Protein AF-A0A7C4LC22-F1 (afdb_monomer)

Foldseek 3Di:
DDALQAFAQAFCQFWDFAFAFLQLLQLQCVVPVDQSVLFKDKFWDPDDDLLFADQAQPPTTITITTDFDPDDDDDTGGGPQWDADPPNTTHGNSVVSHGLLVVLPQWAQAPNDIDGDPLGRDDPPSQDDCNSVPVVNVLSNLVNVVSSLLSSLLRVLNRLQNNQVRDGHDPSVSSVSSNQLVVQLVVLDVVCPDVSNSVLSNLQSVQVLQQHHVLQDPRPSCPVVVVSVVSNVVSSCVPPVPRDDPDPPDGRDHNPPPNPPSPPPHTPVNRCVDDDCPVVNVPD

Radius of gyration: 18.88 Å; Cα contacts (8 Å, |Δi|>4): 338; chains: 1; bounding box: 42×45×49 Å

Solvent-accessible surface area (backbone atoms only — not comparable to full-atom values): 16625 Å² total; per-residue (Å²): 135,84,59,59,61,64,67,30,63,82,40,59,56,34,45,49,46,50,62,56,46,45,63,32,50,40,49,38,24,69,75,69,75,45,62,62,78,79,46,42,39,83,29,72,45,90,71,81,53,69,63,37,36,51,46,37,68,82,74,57,32,28,41,46,24,53,30,55,45,83,91,61,72,90,89,58,38,39,30,61,51,57,39,80,44,88,92,65,25,24,29,62,72,46,65,95,51,47,39,52,69,70,69,31,57,63,52,44,78,54,96,92,39,83,40,75,53,90,86,60,71,61,63,85,74,58,63,59,82,66,64,73,73,44,67,68,49,56,55,47,43,23,43,40,51,42,45,52,55,54,32,20,54,53,24,52,51,52,38,36,37,33,55,64,69,64,48,78,53,55,70,68,59,52,51,54,48,39,44,52,53,44,61,64,46,47,60,62,52,60,73,54,35,72,68,53,46,50,53,52,21,49,55,48,25,58,34,46,69,66,40,38,51,77,88,81,44,91,49,80,87,49,56,93,44,45,70,58,55,50,52,55,48,51,59,58,52,71,54,61,70,92,42,63,74,84,72,84,70,75,75,59,66,55,68,80,53,71,78,71,58,82,55,77,80,46,44,43,70,72,61,51,78,58,81,77,54,92,65,49,80,82,73,115

Secondary structure (DSSP, 8-state):
---GGGGBSSSHHHHB--B--HHHHHHHHHHHT--GGGTEEEEE-SS--TTPBPSSTT---EEEEE-B-SSS-TT-PPBTTEEE-TTS-EEETTGGG--HHHHHTTEEEETTEEEE-SS--S-GGGG-TTTTTSHHHHHHHHHHHHHHHHHHHHHHHHHHHHHHH-S---HHHHHHHHHHHHHHHHHHHHHHHHHHHHHHHHHHHHHHHTT--TTTS--GGGGGGHHHHHHHHHHHHTSSTTS-PPP-PPP-S-BTB----TTSS-BHHHHT-S--GGGTTT--

Mean predicted aligned error: 7.53 Å

pLDDT: mean 84.51, std 18.65, range [30.55, 98.75]

Sequence (284 aa):
MTSPCAACTRGCCHHYSVVVTGHDIWAISRALGLAPEQFLVVTPQHTPNSRGFCLDSSGRTFDLALDKQTGGAAEARACVFWLSLPGGVGRCGVYAVRPHVCQTYPAVLRQDQLLRRDDVLCPDDAWRGDALAHPIWRQRLEAMYVEFDLYALAVARWNAHVRAQGGAQSAGQYLAYVMNFYARLAPIRAR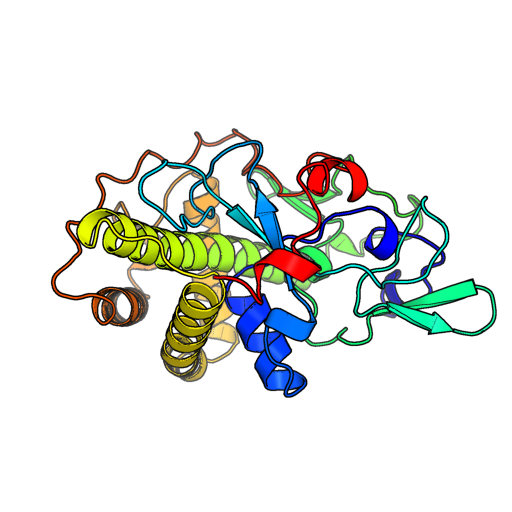LGPESWAALCAEWSAGLQRGVSPWVVDVPALAPWAGVLTDIRAVAESFFPSDYSPPTVPPSPPAGAEPGWPHEGRRWEEARGVESPALALSRL

Structure (mmCIF, N/CA/C/O backbone):
data_AF-A0A7C4LC22-F1
#
_entry.id   AF-A0A7C4LC22-F1
#
loop_
_atom_site.group_PDB
_atom_site.id
_atom_site.type_symbol
_atom_site.label_atom_id
_atom_site.label_alt_id
_atom_site.label_comp_id
_atom_site.label_asym_id
_atom_site.label_entity_id
_atom_site.label_seq_id
_atom_site.pdbx_PDB_ins_code
_atom_site.Cartn_x
_atom_site.Cartn_y
_atom_site.Cartn_z
_atom_site.occupancy
_atom_site.B_iso_or_equiv
_atom_site.auth_seq_id
_atom_site.auth_comp_id
_atom_site.auth_asym_id
_atom_site.auth_atom_id
_atom_site.pdbx_PDB_model_num
ATOM 1 N N . MET A 1 1 ? 9.209 -4.249 -23.551 1.00 49.72 1 MET A N 1
ATOM 2 C CA . MET A 1 1 ? 10.494 -4.210 -22.820 1.00 49.72 1 MET A CA 1
ATOM 3 C C . MET A 1 1 ? 10.460 -5.245 -21.709 1.00 49.72 1 MET A C 1
ATOM 5 O O . MET A 1 1 ? 9.511 -5.254 -20.932 1.00 49.72 1 MET A O 1
ATOM 9 N N . THR A 1 2 ? 11.438 -6.144 -21.659 1.00 61.94 2 THR A N 1
ATOM 10 C CA . THR A 1 2 ? 11.606 -7.107 -20.564 1.00 61.94 2 THR A CA 1
ATOM 11 C C . THR A 1 2 ? 12.151 -6.374 -19.345 1.00 61.94 2 THR A C 1
ATOM 13 O O . THR A 1 2 ? 13.131 -5.643 -19.441 1.00 61.94 2 THR A O 1
ATOM 16 N N . SER A 1 3 ? 11.494 -6.527 -18.197 1.00 74.62 3 SER A N 1
ATOM 17 C CA . SER A 1 3 ? 11.964 -5.912 -16.957 1.00 74.62 3 SER A CA 1
ATOM 18 C C . SER 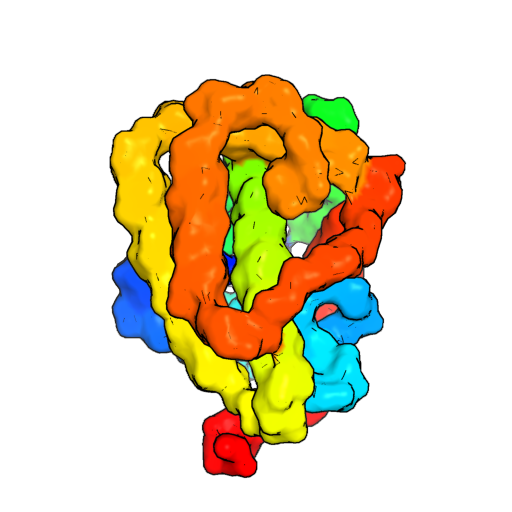A 1 3 ? 13.318 -6.503 -16.545 1.00 74.62 3 SER A C 1
ATOM 20 O O . SER A 1 3 ? 13.451 -7.728 -16.569 1.00 74.62 3 SER A O 1
ATOM 22 N N . PRO A 1 4 ? 14.284 -5.683 -16.094 1.00 79.38 4 PRO A N 1
ATOM 23 C CA . PRO A 1 4 ? 15.582 -6.152 -15.592 1.00 79.38 4 PRO A CA 1
ATOM 24 C C . PRO A 1 4 ? 15.464 -7.176 -14.453 1.00 79.38 4 PRO A C 1
ATOM 26 O O . PRO A 1 4 ? 16.331 -8.025 -14.266 1.00 79.38 4 PRO A O 1
ATOM 29 N N . CYS A 1 5 ? 14.343 -7.166 -13.727 1.00 81.69 5 CYS A N 1
ATOM 30 C CA . CYS A 1 5 ? 14.042 -8.142 -12.683 1.00 81.69 5 CYS A CA 1
ATOM 31 C C . CYS A 1 5 ? 13.747 -9.561 -13.211 1.00 81.69 5 CYS A C 1
ATOM 33 O O . CYS A 1 5 ? 13.729 -10.496 -12.418 1.00 81.69 5 CYS A O 1
ATOM 35 N N . ALA A 1 6 ? 13.485 -9.745 -14.511 1.00 77.56 6 ALA A N 1
ATOM 36 C CA . ALA A 1 6 ? 13.127 -11.043 -15.094 1.00 77.56 6 ALA A CA 1
ATOM 37 C C . ALA A 1 6 ? 14.327 -11.984 -15.314 1.00 77.56 6 ALA A C 1
ATOM 39 O O . ALA A 1 6 ? 14.124 -13.180 -15.511 1.00 77.56 6 ALA A O 1
ATOM 40 N N . ALA A 1 7 ? 15.550 -11.448 -15.282 1.00 77.19 7 ALA A N 1
ATOM 41 C CA . ALA A 1 7 ? 16.805 -12.191 -15.418 1.00 77.19 7 ALA A CA 1
ATOM 42 C C . ALA A 1 7 ? 17.816 -11.783 -14.329 1.00 77.19 7 ALA A C 1
ATOM 44 O O . ALA A 1 7 ? 19.026 -11.781 -14.548 1.00 77.19 7 ALA A O 1
ATOM 45 N N . CYS A 1 8 ? 17.318 -11.377 -13.158 1.00 82.06 8 CYS A N 1
ATOM 46 C CA . CYS A 1 8 ? 18.162 -10.912 -12.065 1.00 82.06 8 CYS A CA 1
ATOM 47 C C . CYS A 1 8 ? 18.936 -12.092 -11.456 1.00 82.06 8 CYS A C 1
ATOM 49 O O . CYS A 1 8 ? 18.380 -13.177 -11.293 1.00 82.06 8 CYS A O 1
ATOM 51 N N . THR A 1 9 ? 20.208 -11.886 -11.108 1.00 74.31 9 THR A N 1
ATOM 52 C CA . THR A 1 9 ? 21.038 -12.911 -10.462 1.00 74.31 9 THR A CA 1
ATOM 53 C C . THR A 1 9 ? 20.877 -12.888 -8.945 1.00 74.31 9 THR A C 1
ATOM 55 O O . THR A 1 9 ? 20.556 -13.929 -8.389 1.00 74.31 9 THR A O 1
ATOM 58 N N . ARG A 1 10 ? 21.046 -11.740 -8.261 1.00 64.62 10 ARG A N 1
ATOM 59 C CA . ARG A 1 10 ? 20.884 -11.596 -6.788 1.00 64.62 10 ARG A CA 1
ATOM 60 C C . ARG A 1 10 ? 20.607 -10.145 -6.349 1.00 64.62 10 ARG A C 1
ATOM 62 O O . ARG A 1 10 ? 21.454 -9.497 -5.750 1.00 64.62 10 ARG A O 1
ATOM 69 N N . GLY A 1 11 ? 19.432 -9.612 -6.684 1.00 76.44 11 GLY A N 1
ATOM 70 C CA . GLY A 1 11 ? 19.045 -8.227 -6.363 1.00 76.44 11 GLY A CA 1
ATOM 71 C C . GLY A 1 11 ? 18.248 -8.067 -5.059 1.00 76.44 11 GLY A C 1
ATOM 72 O O . GLY A 1 11 ? 18.395 -8.818 -4.093 1.00 76.44 11 GLY A O 1
ATOM 73 N N . CYS A 1 12 ? 17.325 -7.104 -5.057 1.00 85.38 12 CYS A N 1
ATOM 74 C CA . CYS A 1 12 ? 16.449 -6.760 -3.930 1.00 85.38 12 CYS A CA 1
ATOM 75 C C . CYS A 1 12 ? 15.684 -7.944 -3.304 1.00 85.38 12 CYS A C 1
ATOM 77 O O . CYS A 1 12 ? 15.453 -7.946 -2.095 1.00 85.38 12 CYS A O 1
ATOM 79 N N . CYS A 1 13 ? 15.342 -8.979 -4.083 1.00 87.88 13 CYS A N 1
ATOM 80 C CA . CYS A 1 13 ? 14.613 -10.159 -3.605 1.00 87.88 13 CYS A CA 1
ATOM 81 C C . CYS A 1 13 ? 15.347 -10.937 -2.503 1.00 87.88 13 CYS A C 1
ATOM 83 O O . CYS A 1 13 ? 14.688 -11.578 -1.683 1.00 87.88 13 CYS A O 1
ATOM 85 N N . HIS A 1 14 ? 16.679 -10.878 -2.456 1.00 86.69 14 HIS A N 1
ATOM 86 C CA . HIS A 1 14 ? 17.474 -11.536 -1.417 1.00 86.69 14 HIS A CA 1
ATOM 87 C C . HIS A 1 14 ? 17.719 -10.617 -0.220 1.00 86.69 14 HIS A C 1
ATOM 89 O O . HIS A 1 14 ? 17.539 -11.038 0.919 1.00 86.69 14 HIS A O 1
ATOM 95 N N . HIS A 1 15 ? 18.027 -9.345 -0.462 1.00 84.00 15 HIS A N 1
ATOM 96 C CA . HIS A 1 15 ? 18.580 -8.475 0.578 1.00 84.00 15 HIS A CA 1
ATOM 97 C C . HIS A 1 15 ? 17.546 -7.627 1.328 1.00 84.00 15 HIS A C 1
ATOM 99 O O . HIS A 1 15 ? 17.649 -7.500 2.547 1.00 84.00 15 HIS A O 1
ATOM 105 N N . TYR A 1 16 ? 16.538 -7.078 0.644 1.00 86.00 16 TYR A N 1
ATOM 106 C CA . TYR A 1 16 ? 15.574 -6.194 1.302 1.00 86.00 16 TYR A CA 1
ATOM 107 C C . TYR A 1 16 ? 14.498 -6.979 2.049 1.00 86.00 16 TYR A C 1
ATOM 109 O O . TYR A 1 16 ? 14.033 -8.026 1.579 1.00 86.00 16 TYR A O 1
ATOM 117 N N . SER A 1 17 ? 14.060 -6.429 3.181 1.00 88.94 17 SER A N 1
ATOM 118 C CA . SER A 1 17 ? 12.771 -6.770 3.785 1.00 88.94 17 SER A CA 1
ATOM 119 C C . SER A 1 17 ? 11.662 -6.050 3.025 1.00 88.94 17 SER A C 1
ATOM 121 O O . SER A 1 17 ? 11.605 -4.831 3.071 1.00 88.94 17 SER A O 1
ATOM 123 N N . VAL A 1 18 ? 10.797 -6.761 2.301 1.00 92.88 18 VAL A N 1
ATOM 124 C CA . VAL A 1 18 ? 9.753 -6.133 1.472 1.00 92.88 18 VAL A CA 1
ATOM 125 C C . VAL A 1 18 ? 8.490 -5.917 2.304 1.00 92.88 18 VAL A C 1
ATOM 127 O O . VAL A 1 18 ? 7.622 -6.784 2.330 1.00 92.88 18 VAL A O 1
ATOM 130 N N . VAL A 1 19 ? 8.392 -4.774 2.985 1.00 94.19 19 VAL A N 1
ATOM 131 C CA . VAL A 1 19 ? 7.162 -4.328 3.662 1.00 94.19 19 VAL A CA 1
ATOM 132 C C . VAL A 1 19 ? 6.045 -4.103 2.644 1.00 94.19 19 VAL A C 1
ATOM 134 O O . VAL A 1 19 ? 6.261 -3.488 1.597 1.00 94.19 19 VAL A O 1
ATOM 137 N N . VAL A 1 20 ? 4.855 -4.599 2.965 1.00 97.12 20 VAL A N 1
ATOM 138 C CA . VAL A 1 20 ? 3.679 -4.585 2.093 1.00 97.12 20 VAL A CA 1
ATOM 139 C C . VAL A 1 20 ? 2.555 -3.723 2.663 1.00 97.12 20 VAL A C 1
ATOM 141 O O . VAL A 1 20 ? 2.448 -3.511 3.870 1.00 97.12 20 VAL A O 1
ATOM 144 N N . THR A 1 21 ? 1.694 -3.234 1.777 1.00 98.06 21 THR A N 1
ATOM 145 C CA . THR A 1 21 ? 0.424 -2.589 2.135 1.00 98.06 21 THR A CA 1
ATOM 146 C C . THR A 1 21 ? -0.707 -3.606 2.213 1.00 98.06 21 THR A C 1
ATOM 148 O O . THR A 1 21 ? -0.607 -4.712 1.683 1.00 98.06 21 THR A O 1
ATOM 151 N N . GLY A 1 22 ? -1.842 -3.210 2.789 1.00 98.25 22 GLY A N 1
ATOM 152 C CA . GLY A 1 22 ? -3.047 -4.036 2.736 1.00 98.25 22 GLY A CA 1
ATOM 153 C C . GLY A 1 22 ? -3.536 -4.339 1.313 1.00 98.25 22 GLY A C 1
ATOM 154 O O . GLY A 1 22 ? -4.058 -5.430 1.082 1.00 98.25 22 GLY A O 1
ATOM 155 N N . HIS A 1 23 ? -3.298 -3.445 0.342 1.00 98.56 23 HIS A N 1
ATOM 156 C CA . HIS A 1 23 ? -3.618 -3.716 -1.062 1.00 98.56 23 HIS A CA 1
ATOM 157 C C . HIS A 1 23 ? -2.776 -4.855 -1.627 1.00 98.56 23 HIS A C 1
ATOM 159 O O . HIS A 1 23 ? -3.325 -5.766 -2.243 1.00 98.56 23 HIS A O 1
ATOM 165 N N . ASP A 1 24 ? -1.463 -4.828 -1.381 1.00 98.69 24 ASP A N 1
ATOM 166 C CA . ASP A 1 24 ? -0.546 -5.875 -1.838 1.00 98.69 24 ASP A CA 1
ATOM 167 C C . ASP A 1 24 ? -0.961 -7.238 -1.265 1.00 98.69 24 ASP A C 1
ATOM 169 O O . ASP A 1 24 ? -1.041 -8.226 -1.994 1.00 98.69 24 ASP A O 1
ATOM 173 N N . ILE A 1 25 ? -1.294 -7.277 0.030 1.00 98.69 25 ILE A N 1
ATOM 174 C CA . ILE A 1 25 ? -1.746 -8.490 0.725 1.00 98.69 25 ILE A CA 1
ATOM 175 C C . ILE A 1 25 ? -3.018 -9.035 0.078 1.00 98.69 25 ILE A C 1
ATOM 177 O O . ILE A 1 25 ? -3.084 -10.217 -0.273 1.00 98.69 25 ILE A O 1
ATOM 181 N N . TRP A 1 26 ? -4.020 -8.174 -0.111 1.00 98.75 26 TRP A N 1
ATOM 182 C CA . TRP A 1 26 ? -5.292 -8.554 -0.714 1.00 98.75 26 TRP A CA 1
ATOM 183 C C . TRP A 1 26 ? -5.126 -9.026 -2.162 1.00 98.75 26 TRP A C 1
ATOM 185 O O . TRP A 1 26 ? -5.660 -10.075 -2.528 1.00 98.75 26 TRP A O 1
ATOM 195 N N . ALA A 1 27 ? -4.354 -8.299 -2.973 1.00 98.44 27 ALA A N 1
ATOM 196 C CA . ALA A 1 27 ? -4.136 -8.608 -4.382 1.00 98.44 27 ALA A CA 1
ATOM 197 C C . ALA A 1 27 ? -3.401 -9.944 -4.569 1.00 98.44 27 ALA A C 1
ATOM 199 O O . ALA A 1 27 ? -3.844 -10.778 -5.361 1.00 98.44 27 ALA A O 1
ATOM 200 N N . ILE A 1 28 ? -2.327 -10.180 -3.808 1.00 98.56 28 ILE A N 1
ATOM 201 C CA . ILE A 1 28 ? -1.564 -11.437 -3.840 1.00 98.56 28 ILE A CA 1
ATOM 202 C C . ILE A 1 28 ? -2.449 -12.608 -3.400 1.00 98.56 28 ILE A C 1
ATOM 204 O O . ILE A 1 28 ? -2.540 -13.608 -4.115 1.00 98.56 28 ILE A O 1
ATOM 208 N N . SER A 1 29 ? -3.153 -12.468 -2.272 1.00 98.62 29 SER A N 1
ATOM 209 C CA . SER A 1 29 ? -4.029 -13.523 -1.741 1.00 98.62 29 SER A CA 1
ATOM 210 C C . SER A 1 29 ? -5.123 -13.899 -2.742 1.00 98.62 29 SER A C 1
ATOM 212 O O . SER A 1 29 ? -5.358 -15.075 -3.012 1.00 98.62 29 SER A O 1
ATOM 214 N N . ARG A 1 30 ? -5.763 -12.898 -3.362 1.00 98.25 30 ARG A N 1
ATOM 215 C CA . ARG A 1 30 ? -6.812 -13.104 -4.371 1.00 98.25 30 ARG A CA 1
ATOM 216 C C . ARG A 1 30 ? -6.291 -13.744 -5.652 1.00 98.25 30 ARG A C 1
ATOM 218 O O . ARG A 1 30 ? -6.983 -14.586 -6.214 1.00 98.25 30 ARG A O 1
ATOM 225 N N . ALA A 1 31 ? -5.116 -13.336 -6.122 1.00 98.19 31 ALA A N 1
ATOM 226 C CA . ALA A 1 31 ? -4.559 -13.827 -7.377 1.00 98.19 31 ALA A CA 1
ATOM 227 C C . ALA A 1 31 ? -4.036 -15.266 -7.279 1.00 98.19 31 ALA A C 1
ATOM 229 O O . ALA A 1 31 ? -4.077 -15.992 -8.268 1.00 98.19 31 ALA A O 1
ATOM 230 N N . LEU A 1 32 ? -3.539 -15.672 -6.107 1.00 97.38 32 LEU A N 1
ATOM 231 C CA . LEU A 1 32 ? -2.875 -16.967 -5.920 1.00 97.38 32 LEU A CA 1
ATOM 232 C C . LEU A 1 32 ? -3.699 -17.969 -5.106 1.00 97.38 32 LEU A C 1
ATOM 234 O O . LEU A 1 32 ? -3.327 -19.136 -5.044 1.00 97.38 32 LEU A O 1
ATOM 238 N N . GLY A 1 33 ? -4.781 -17.528 -4.458 1.00 97.62 33 GLY A N 1
ATOM 239 C CA . GLY A 1 33 ? -5.544 -18.365 -3.531 1.00 97.62 33 GLY A CA 1
ATOM 240 C C . GLY A 1 33 ? -4.758 -18.743 -2.272 1.00 97.62 33 GLY A C 1
ATOM 241 O O . GLY A 1 33 ? -5.020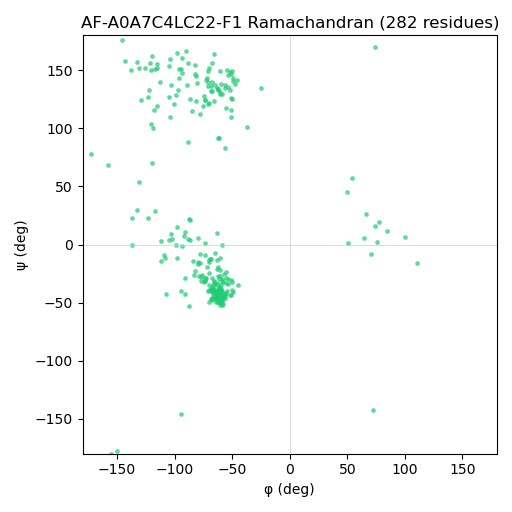 -19.790 -1.687 1.00 97.62 33 GLY A O 1
ATOM 242 N N . LEU A 1 34 ? -3.783 -17.919 -1.876 1.00 97.50 34 LEU A N 1
ATOM 243 C CA . LEU A 1 34 ? -2.975 -18.122 -0.672 1.00 97.50 34 LEU A CA 1
ATOM 244 C C . LEU A 1 34 ? -3.540 -17.311 0.494 1.00 97.50 34 LEU A C 1
ATOM 246 O O . LEU A 1 34 ? -3.975 -16.173 0.307 1.00 97.50 34 LEU A O 1
ATOM 250 N N . ALA A 1 35 ? -3.483 -17.875 1.696 1.00 97.75 35 ALA A N 1
ATOM 251 C CA . ALA A 1 35 ? -3.704 -17.122 2.921 1.00 97.75 35 ALA A CA 1
ATOM 252 C C . ALA A 1 35 ? -2.501 -16.191 3.193 1.00 97.75 35 ALA A C 1
ATOM 254 O O . ALA A 1 35 ? -1.362 -16.596 2.927 1.00 97.75 35 ALA A O 1
ATOM 255 N N . PRO A 1 36 ? -2.713 -14.969 3.721 1.00 98.38 36 PRO A N 1
ATOM 256 C CA . PRO A 1 36 ? -1.635 -14.026 4.026 1.00 98.38 36 PRO A CA 1
ATOM 257 C C . PRO A 1 36 ? -0.484 -14.623 4.849 1.00 98.38 36 PRO A C 1
ATOM 259 O O . PRO A 1 36 ? 0.686 -14.378 4.563 1.00 98.38 36 PR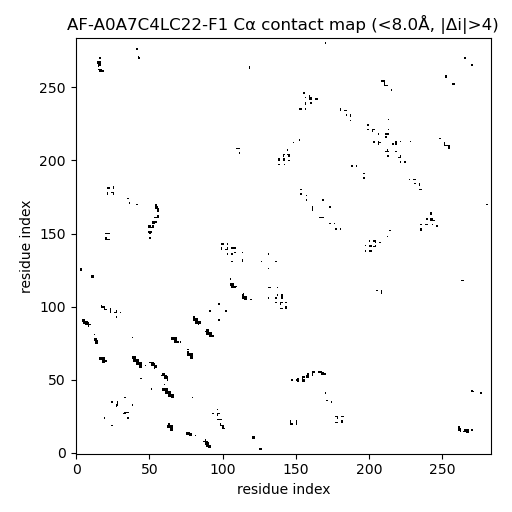O A O 1
ATOM 262 N N . GLU A 1 37 ? -0.799 -15.475 5.821 1.00 96.88 37 GLU A N 1
ATOM 263 C CA . GLU A 1 37 ? 0.152 -16.144 6.714 1.00 96.88 37 GLU A CA 1
ATOM 264 C C . GLU A 1 37 ? 1.133 -17.065 5.973 1.00 96.88 37 GLU A C 1
ATOM 266 O O . GLU A 1 37 ? 2.191 -17.394 6.501 1.00 96.88 37 GLU A O 1
ATOM 271 N N . GLN A 1 38 ? 0.811 -17.483 4.745 1.00 95.94 38 GLN A N 1
ATOM 272 C CA . GLN A 1 38 ? 1.687 -18.332 3.936 1.00 95.94 38 GLN A CA 1
ATOM 273 C C . GLN A 1 38 ? 2.817 -17.554 3.254 1.00 95.94 38 GLN A C 1
ATOM 275 O O . GLN A 1 38 ? 3.745 -18.170 2.730 1.00 95.94 38 GLN A O 1
ATOM 280 N N . PHE A 1 39 ? 2.730 -16.222 3.198 1.00 97.00 39 PHE A N 1
ATOM 281 C CA . PHE A 1 39 ? 3.714 -15.397 2.495 1.00 97.00 39 PHE A CA 1
ATOM 282 C C . PHE A 1 39 ? 4.146 -14.138 3.249 1.00 97.00 39 PHE A C 1
ATOM 284 O O . PHE A 1 39 ? 4.987 -13.394 2.737 1.00 97.00 39 PHE A O 1
ATOM 291 N N . LEU A 1 40 ? 3.605 -13.894 4.443 1.00 97.31 40 LEU A N 1
ATOM 292 C CA . LEU A 1 40 ? 3.930 -12.740 5.271 1.00 97.31 40 LEU A CA 1
ATOM 293 C C . LEU A 1 40 ? 4.560 -13.141 6.594 1.00 97.31 40 LEU A C 1
ATOM 295 O O . LEU A 1 40 ? 4.224 -14.159 7.193 1.00 97.31 40 LEU A O 1
ATOM 299 N N . VAL A 1 41 ? 5.396 -12.242 7.094 1.00 95.38 41 VAL A N 1
ATOM 300 C CA . VAL A 1 41 ? 5.850 -12.227 8.479 1.00 95.38 41 VAL A CA 1
ATOM 301 C C . VAL A 1 41 ? 5.469 -10.912 9.143 1.00 95.38 41 VAL A C 1
ATOM 303 O O . VAL A 1 41 ? 5.408 -9.862 8.499 1.00 95.38 41 VAL A O 1
ATOM 306 N N . VAL A 1 42 ? 5.251 -10.975 10.454 1.00 95.94 42 VAL A N 1
ATOM 307 C C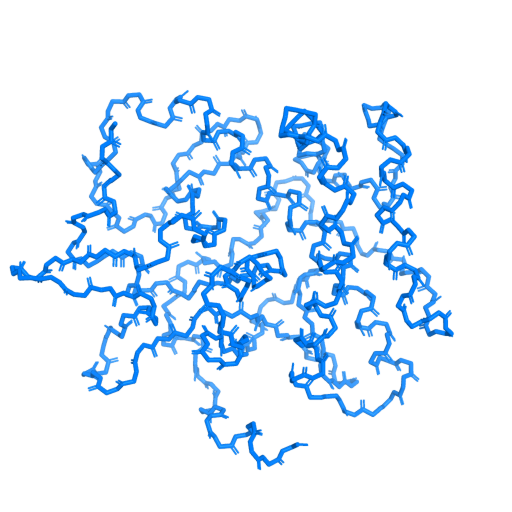A . VAL A 1 42 ? 5.137 -9.795 11.311 1.00 95.94 42 VAL A CA 1
ATOM 308 C C . VAL A 1 42 ? 6.536 -9.401 11.766 1.00 95.94 42 VAL A C 1
ATOM 310 O O . VAL A 1 42 ? 7.250 -10.222 12.342 1.00 95.94 42 VAL A O 1
ATOM 313 N N . THR A 1 43 ? 6.923 -8.151 11.530 1.00 93.25 43 THR A N 1
ATOM 314 C CA . THR A 1 43 ? 8.227 -7.616 11.946 1.00 93.25 43 THR A CA 1
ATOM 315 C C . THR A 1 43 ? 8.033 -6.403 12.851 1.00 93.25 43 THR A C 1
ATOM 317 O O . THR A 1 43 ? 7.248 -5.526 12.492 1.00 93.25 43 THR A O 1
ATOM 320 N N . PRO A 1 44 ? 8.722 -6.297 14.001 1.00 93.81 44 PRO A N 1
ATOM 321 C CA . PRO A 1 44 ? 8.676 -5.087 14.820 1.00 93.81 44 PRO A CA 1
ATOM 322 C C . PRO A 1 44 ? 9.085 -3.846 14.019 1.00 93.81 44 PRO A C 1
ATOM 324 O O . PRO A 1 44 ? 10.067 -3.876 13.276 1.00 93.81 44 PRO A O 1
ATOM 327 N N . GLN A 1 45 ? 8.362 -2.739 14.187 1.00 90.88 45 GLN A N 1
ATOM 328 C CA . GLN A 1 45 ? 8.802 -1.461 13.638 1.00 90.88 45 GLN A CA 1
ATOM 329 C C . GLN A 1 45 ? 9.941 -0.900 14.482 1.00 90.88 45 GLN A C 1
ATOM 331 O O . GLN A 1 45 ? 9.763 -0.579 15.654 1.00 90.88 45 GLN A O 1
ATOM 336 N N . HIS A 1 46 ? 11.104 -0.715 13.863 1.00 81.75 46 HIS A N 1
ATOM 337 C CA . HIS A 1 46 ? 12.213 -0.002 14.501 1.00 81.75 46 HIS A CA 1
ATOM 338 C C . HIS A 1 46 ? 11.903 1.488 14.685 1.00 81.75 46 HIS A C 1
ATOM 340 O O . HIS A 1 46 ? 12.215 2.062 15.723 1.00 81.75 46 HIS A O 1
ATOM 346 N N . THR A 1 47 ? 11.268 2.095 13.678 1.00 85.69 47 THR A N 1
ATOM 347 C CA . THR A 1 47 ? 10.836 3.495 13.703 1.00 85.69 47 THR A CA 1
ATOM 348 C C . THR A 1 47 ? 9.323 3.520 13.514 1.00 85.69 47 THR A C 1
ATOM 350 O O . THR A 1 47 ? 8.858 3.301 12.386 1.00 85.69 47 THR A O 1
ATOM 353 N N . PRO A 1 48 ? 8.547 3.744 14.592 1.00 89.81 48 PRO A N 1
ATOM 354 C CA . PRO A 1 48 ? 7.098 3.822 14.508 1.00 89.81 48 PRO A CA 1
ATOM 355 C C . PRO A 1 48 ? 6.643 4.844 13.465 1.00 89.81 48 PRO A C 1
ATOM 357 O O . PRO A 1 48 ? 7.170 5.953 13.389 1.00 89.81 48 PRO A O 1
ATOM 360 N N . ASN A 1 49 ? 5.655 4.470 12.657 1.00 91.94 49 ASN A N 1
ATOM 361 C CA . ASN A 1 49 ? 5.039 5.357 11.672 1.00 91.94 49 ASN A CA 1
ATOM 362 C C . ASN A 1 49 ? 3.542 5.044 11.514 1.00 91.94 49 ASN A C 1
ATOM 364 O O . ASN A 1 49 ? 3.028 4.090 12.095 1.00 91.94 49 ASN A O 1
ATOM 368 N N . SER A 1 50 ? 2.835 5.837 10.706 1.00 93.06 50 SER A N 1
ATOM 369 C CA . SER A 1 50 ? 1.377 5.741 10.530 1.00 93.06 50 SER A CA 1
ATOM 370 C C . SER A 1 50 ? 0.875 4.420 9.929 1.00 93.06 50 SER A C 1
ATOM 372 O O . SER A 1 50 ? -0.320 4.145 9.993 1.00 93.06 50 SER A O 1
ATOM 374 N N . ARG A 1 51 ? 1.761 3.591 9.365 1.00 95.31 51 ARG A N 1
ATOM 375 C CA . ARG A 1 51 ? 1.432 2.280 8.780 1.00 95.31 51 ARG A CA 1
ATOM 376 C C . ARG A 1 51 ? 1.717 1.112 9.731 1.00 95.31 51 ARG A C 1
ATOM 378 O O . ARG A 1 51 ? 1.481 -0.035 9.366 1.00 95.31 51 ARG A O 1
ATOM 385 N N . GLY A 1 52 ? 2.217 1.398 10.935 1.00 96.81 52 GLY A N 1
ATOM 386 C CA . GLY A 1 52 ? 2.488 0.396 11.959 1.00 96.81 52 GLY A CA 1
ATOM 387 C C . GLY A 1 52 ? 1.250 0.000 12.744 1.00 96.81 52 GLY A C 1
ATOM 388 O O . GLY A 1 52 ? 0.618 0.852 13.373 1.00 96.81 52 GLY A O 1
ATOM 389 N N . PHE A 1 53 ? 0.923 -1.289 12.759 1.00 97.56 53 PHE A N 1
ATOM 390 C CA . PHE A 1 53 ? -0.220 -1.794 13.519 1.00 97.56 53 PHE A CA 1
ATOM 391 C C . PHE A 1 53 ? 0.193 -2.262 14.916 1.00 97.56 53 PHE A C 1
ATOM 393 O O . PHE A 1 53 ? 1.300 -2.756 15.115 1.00 97.56 53 PHE A O 1
ATOM 400 N N . CYS A 1 54 ? -0.698 -2.105 15.890 1.00 97.12 54 CYS A N 1
ATOM 401 C CA . CYS A 1 54 ? -0.548 -2.608 17.251 1.00 97.12 54 CYS A CA 1
ATOM 402 C C . CYS A 1 54 ? -1.219 -3.977 17.389 1.00 97.12 54 CYS A C 1
ATOM 404 O O . CYS A 1 54 ? -2.219 -4.255 16.729 1.00 97.12 54 CYS A O 1
ATOM 406 N N . LEU A 1 55 ? -0.703 -4.812 18.288 1.00 96.88 55 LEU A N 1
ATOM 407 C CA . LEU A 1 55 ? -1.358 -6.059 18.702 1.00 96.88 55 LEU A CA 1
ATOM 408 C C . LEU A 1 55 ? -1.837 -6.010 20.154 1.00 96.88 55 LEU A C 1
ATOM 410 O O . LEU A 1 55 ? -2.631 -6.839 20.570 1.00 96.88 55 LEU A O 1
ATOM 414 N N . ASP A 1 56 ? -1.385 -5.036 20.932 1.00 95.25 56 ASP A N 1
ATOM 415 C CA . ASP A 1 56 ? -1.740 -4.870 22.334 1.00 95.25 56 ASP A CA 1
ATOM 416 C C . ASP A 1 56 ? -1.702 -3.375 22.713 1.00 95.25 56 ASP A C 1
ATOM 418 O O . ASP A 1 56 ? -1.448 -2.495 21.881 1.00 95.25 56 ASP A O 1
ATOM 422 N N . SER A 1 57 ? -1.961 -3.075 23.986 1.00 91.12 57 SER A N 1
ATOM 423 C CA . SER A 1 57 ? -1.884 -1.721 24.541 1.00 91.12 57 SER A CA 1
ATOM 424 C C . SER A 1 57 ? -0.455 -1.273 24.878 1.00 91.12 57 SER A C 1
ATOM 426 O O . SER A 1 57 ? -0.283 -0.196 25.447 1.00 91.12 57 SER A O 1
ATOM 428 N N . SER A 1 58 ? 0.583 -2.054 24.546 1.00 91.69 58 SER A N 1
ATOM 429 C CA . SER A 1 58 ? 1.967 -1.735 24.918 1.00 91.69 58 SER A CA 1
ATOM 430 C C . SER A 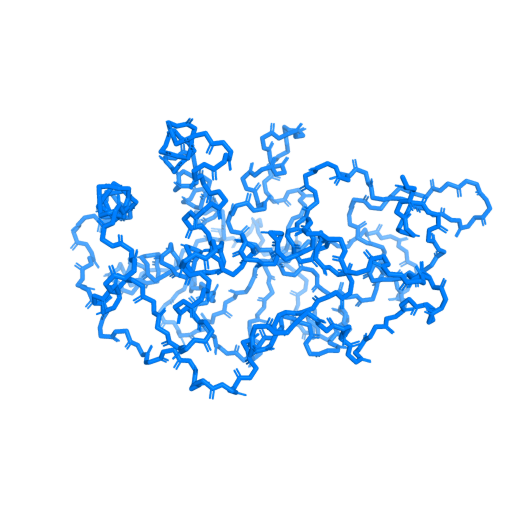1 58 ? 2.557 -0.585 24.096 1.00 91.69 58 SER A C 1
ATOM 432 O O . SER A 1 58 ? 3.683 -0.165 24.356 1.00 91.69 58 SER A O 1
ATOM 434 N N . GLY A 1 59 ? 1.863 -0.140 23.046 1.00 87.19 59 GLY A N 1
ATOM 435 C CA . GLY A 1 59 ? 2.349 0.875 22.110 1.00 87.19 59 GLY A CA 1
ATOM 436 C C . GLY A 1 59 ? 3.395 0.369 21.115 1.00 87.19 59 GLY A C 1
ATOM 437 O O . GLY A 1 59 ? 3.867 1.151 20.293 1.00 87.19 59 GLY A O 1
ATOM 438 N N . ARG A 1 60 ? 3.748 -0.926 21.142 1.00 94.12 60 ARG A N 1
ATOM 439 C CA . ARG A 1 60 ? 4.602 -1.523 20.108 1.00 94.12 60 ARG A CA 1
ATOM 440 C C . ARG A 1 60 ? 3.839 -1.570 18.790 1.00 94.12 60 ARG A C 1
ATOM 442 O O . ARG A 1 60 ? 2.666 -1.951 18.756 1.00 94.12 60 ARG A O 1
ATOM 449 N N . THR A 1 61 ? 4.521 -1.200 17.715 1.00 96.50 61 THR A N 1
ATOM 450 C CA . THR A 1 61 ? 3.985 -1.267 16.358 1.00 96.50 61 THR A CA 1
ATOM 451 C C . THR A 1 61 ? 4.763 -2.271 15.521 1.00 96.50 61 THR A C 1
ATOM 453 O O . THR A 1 61 ? 5.943 -2.542 15.757 1.00 96.50 61 THR A O 1
ATOM 456 N N . PHE A 1 62 ? 4.079 -2.839 14.538 1.00 96.94 62 PHE A N 1
ATOM 457 C CA . PHE A 1 62 ? 4.599 -3.878 13.667 1.00 96.94 62 PHE A CA 1
ATOM 458 C C . PHE A 1 62 ? 4.326 -3.534 12.200 1.00 96.94 62 PHE A C 1
ATOM 460 O O . PHE A 1 62 ? 3.353 -2.852 11.878 1.00 96.94 62 PHE A O 1
ATOM 467 N N . ASP A 1 63 ? 5.194 -4.025 11.323 1.00 96.12 63 ASP A N 1
ATOM 468 C CA . ASP A 1 63 ? 5.022 -4.061 9.874 1.00 96.12 63 ASP A CA 1
ATOM 469 C C . ASP A 1 63 ? 4.662 -5.483 9.425 1.00 96.12 63 ASP A C 1
ATOM 471 O O . ASP A 1 63 ? 4.938 -6.470 10.115 1.00 96.12 63 ASP A O 1
ATOM 475 N N . LEU A 1 64 ? 4.071 -5.583 8.234 1.00 96.31 64 LEU A N 1
ATOM 476 C CA . LEU A 1 64 ? 3.955 -6.838 7.495 1.00 96.31 64 LEU A CA 1
ATOM 477 C C . LEU A 1 64 ? 4.962 -6.818 6.353 1.00 96.31 64 LEU A C 1
ATOM 479 O O . LEU A 1 64 ? 4.960 -5.885 5.550 1.00 96.31 64 LEU A O 1
ATOM 483 N N . ALA A 1 65 ? 5.794 -7.849 6.261 1.00 95.50 65 ALA A N 1
ATOM 484 C CA . ALA A 1 65 ? 6.772 -7.999 5.191 1.00 95.50 65 ALA A CA 1
ATOM 485 C C . ALA A 1 65 ? 6.623 -9.349 4.491 1.00 95.50 65 ALA A C 1
ATOM 487 O O . ALA A 1 65 ? 6.194 -10.324 5.106 1.00 95.50 65 ALA A O 1
ATOM 488 N N . LEU A 1 66 ? 6.994 -9.417 3.209 1.00 95.25 66 LEU A N 1
ATOM 489 C CA . LEU A 1 66 ? 7.099 -10.695 2.510 1.00 95.25 66 LEU A CA 1
ATOM 490 C C . LEU A 1 66 ? 8.133 -11.587 3.198 1.00 95.25 66 LEU A C 1
ATOM 492 O O . LEU A 1 66 ? 9.267 -11.158 3.431 1.00 95.25 66 LEU A O 1
ATOM 496 N N . ASP A 1 67 ? 7.753 -12.837 3.450 1.00 93.38 67 ASP A N 1
ATOM 497 C CA . ASP A 1 67 ? 8.643 -13.821 4.056 1.00 93.38 67 ASP A CA 1
ATOM 498 C C . ASP A 1 67 ? 9.824 -14.169 3.129 1.00 93.38 67 ASP A C 1
ATOM 500 O O . ASP A 1 67 ? 9.825 -13.911 1.913 1.00 93.38 67 ASP A O 1
ATOM 504 N N . LYS A 1 68 ? 10.853 -14.782 3.711 1.00 90.06 68 LYS A N 1
ATOM 505 C CA . LYS A 1 68 ? 12.003 -15.347 3.013 1.00 90.06 68 LYS A CA 1
ATOM 506 C C . LYS A 1 68 ? 11.998 -16.869 3.137 1.00 90.06 68 LYS A C 1
ATOM 508 O O . LYS A 1 68 ? 11.756 -17.417 4.207 1.00 90.06 68 LYS A O 1
ATOM 513 N N . GLN A 1 69 ? 12.348 -17.555 2.052 1.00 83.88 69 GLN A N 1
ATOM 514 C CA . GLN A 1 69 ? 12.384 -19.018 1.983 1.00 83.88 69 GLN A CA 1
ATOM 515 C C . GLN A 1 69 ? 13.207 -19.628 3.131 1.00 83.88 69 GLN A C 1
ATOM 517 O O . GLN A 1 69 ? 14.328 -19.199 3.419 1.00 83.88 69 GLN A O 1
ATOM 522 N N . THR A 1 70 ? 12.654 -20.647 3.789 1.00 69.12 70 THR A N 1
ATOM 523 C CA . THR A 1 70 ? 13.327 -21.405 4.850 1.00 69.12 70 THR A CA 1
ATOM 524 C C . THR A 1 70 ? 14.242 -22.482 4.245 1.00 69.12 70 THR A C 1
ATOM 526 O O . THR A 1 70 ? 13.957 -23.022 3.182 1.00 69.12 70 THR A O 1
ATOM 529 N N . GLY A 1 71 ? 15.380 -22.783 4.892 1.00 54.19 71 GLY A N 1
ATOM 530 C CA . GLY A 1 71 ? 16.257 -23.906 4.501 1.00 54.19 71 GLY A CA 1
ATOM 531 C C . GLY A 1 71 ? 17.512 -23.588 3.666 1.00 54.19 71 GLY A C 1
ATOM 532 O O . GLY A 1 71 ? 18.207 -24.515 3.269 1.00 54.19 71 GLY A O 1
ATOM 533 N N . GLY A 1 72 ? 17.845 -22.314 3.423 1.00 51.22 72 GLY A N 1
ATOM 534 C CA . GLY A 1 72 ? 19.124 -21.903 2.813 1.00 51.22 72 GLY A CA 1
ATOM 535 C C . GLY A 1 72 ? 20.218 -21.551 3.834 1.00 51.22 72 GLY A C 1
ATOM 536 O O . GLY A 1 72 ? 19.906 -21.243 4.990 1.00 51.22 72 GLY A O 1
ATOM 537 N N . ALA A 1 73 ? 21.487 -21.555 3.394 1.00 54.19 73 ALA A N 1
ATOM 538 C CA . ALA A 1 73 ? 22.622 -21.017 4.155 1.00 54.19 73 ALA A CA 1
ATOM 539 C C . ALA A 1 73 ? 22.324 -19.586 4.649 1.00 54.19 73 ALA A C 1
ATOM 541 O O . ALA A 1 73 ? 21.590 -18.841 3.996 1.00 54.19 73 ALA A O 1
ATOM 542 N N . ALA A 1 74 ? 22.851 -19.232 5.824 1.00 54.47 74 ALA A N 1
ATOM 543 C CA . ALA A 1 74 ? 22.374 -18.115 6.642 1.00 54.47 74 ALA A CA 1
ATOM 544 C C . ALA A 1 74 ? 22.370 -16.729 5.961 1.00 54.47 74 ALA A C 1
ATOM 546 O O . ALA A 1 74 ? 21.541 -15.911 6.335 1.00 54.47 74 ALA A O 1
ATOM 547 N N . GLU A 1 75 ? 23.205 -16.480 4.949 1.00 54.81 75 GLU A N 1
ATOM 548 C CA . GLU A 1 75 ? 23.573 -15.107 4.555 1.00 54.81 75 GLU A CA 1
ATOM 549 C C . GLU A 1 75 ? 22.739 -14.433 3.443 1.00 54.81 75 GLU A C 1
ATOM 551 O O . GLU A 1 75 ? 23.009 -13.282 3.115 1.00 54.81 75 GLU A O 1
ATOM 556 N N . ALA A 1 76 ? 21.730 -15.074 2.829 1.00 62.94 76 ALA A N 1
ATOM 557 C CA . ALA A 1 76 ? 20.813 -14.371 1.901 1.00 62.94 76 ALA A CA 1
ATOM 558 C C . ALA A 1 76 ? 19.620 -15.231 1.451 1.00 62.94 76 ALA A C 1
ATOM 560 O O . ALA A 1 76 ? 19.578 -15.737 0.321 1.00 62.94 76 ALA A O 1
ATOM 561 N N . ARG A 1 77 ? 18.605 -15.385 2.304 1.00 81.19 77 ARG A N 1
ATOM 562 C CA . ARG A 1 77 ? 17.377 -16.096 1.914 1.00 81.19 77 ARG A CA 1
ATOM 563 C C . ARG A 1 77 ? 16.593 -15.293 0.873 1.00 81.19 77 ARG A C 1
ATOM 565 O O . ARG A 1 77 ? 16.374 -14.093 1.029 1.00 81.19 77 ARG A O 1
ATOM 572 N N . ALA A 1 78 ? 16.170 -15.963 -0.195 1.00 87.88 78 ALA A N 1
ATOM 573 C CA . ALA A 1 78 ? 15.353 -15.349 -1.233 1.00 87.88 78 ALA A CA 1
ATOM 574 C C . ALA A 1 78 ? 13.941 -15.053 -0.708 1.00 87.88 78 ALA A C 1
ATOM 576 O O . ALA A 1 78 ? 13.445 -15.751 0.174 1.00 87.88 78 ALA A O 1
ATOM 577 N N . CYS A 1 79 ? 13.276 -14.039 -1.265 1.00 92.38 79 CYS A N 1
ATOM 578 C CA . CYS A 1 79 ? 11.843 -13.809 -1.070 1.00 92.38 79 CYS A CA 1
ATOM 579 C C . CYS A 1 79 ? 11.042 -15.095 -1.318 1.00 92.38 79 CYS A C 1
ATOM 581 O O . CYS A 1 79 ? 11.368 -15.852 -2.229 1.00 92.38 79 CYS A O 1
ATOM 583 N N . VAL A 1 80 ? 9.979 -15.323 -0.544 1.00 93.81 80 VAL A N 1
ATOM 584 C CA . VAL A 1 80 ? 9.081 -16.483 -0.673 1.00 93.81 80 VAL A CA 1
ATOM 585 C C . VAL A 1 80 ? 8.590 -16.703 -2.111 1.00 93.81 80 VAL A C 1
ATOM 587 O O . VAL A 1 80 ? 8.467 -17.841 -2.555 1.00 93.81 80 VAL A O 1
ATOM 590 N N . PHE A 1 81 ? 8.425 -15.626 -2.886 1.00 94.19 81 PHE A N 1
ATOM 591 C CA . PHE A 1 81 ? 8.005 -15.672 -4.290 1.00 94.19 81 PHE A CA 1
ATOM 592 C C . PHE A 1 81 ? 9.149 -15.747 -5.312 1.00 94.19 81 PHE A C 1
ATOM 594 O O . PHE A 1 81 ? 8.919 -15.547 -6.506 1.00 94.19 81 PHE A O 1
ATOM 601 N N . TRP A 1 82 ? 10.388 -15.982 -4.890 1.00 91.44 82 TRP A N 1
ATOM 602 C CA . TRP A 1 82 ? 11.509 -16.160 -5.808 1.00 91.44 82 TRP A CA 1
ATOM 603 C C . TRP A 1 82 ? 11.450 -17.524 -6.501 1.00 91.44 82 TRP A C 1
ATOM 605 O O . TRP A 1 82 ? 11.446 -18.569 -5.851 1.00 91.44 82 TRP A O 1
ATOM 615 N N . LEU A 1 83 ? 11.458 -17.505 -7.834 1.00 90.50 83 LEU A N 1
ATOM 616 C CA . LEU A 1 83 ? 11.599 -18.694 -8.666 1.00 90.50 83 LEU A CA 1
ATOM 617 C C . LEU A 1 83 ? 13.020 -18.756 -9.223 1.00 90.50 83 LEU A C 1
ATOM 619 O O . LEU A 1 83 ? 13.376 -17.967 -10.103 1.00 90.50 83 LEU A O 1
ATOM 623 N N . SER A 1 84 ? 13.808 -19.710 -8.728 1.00 88.06 84 SER A N 1
ATOM 624 C CA . SER A 1 84 ? 15.135 -20.022 -9.264 1.00 88.06 84 SER A CA 1
ATOM 625 C C . SER A 1 84 ? 15.023 -20.691 -10.633 1.00 88.06 84 SER A C 1
ATOM 627 O O . SER A 1 84 ? 14.211 -21.595 -10.831 1.00 88.06 84 SER A O 1
ATOM 629 N N . LEU A 1 85 ? 15.861 -20.262 -11.570 1.00 87.94 85 LEU A N 1
ATOM 630 C CA . LEU A 1 85 ? 15.968 -20.801 -12.923 1.00 87.94 85 LEU A CA 1
ATOM 631 C C . LEU A 1 85 ? 17.395 -21.344 -13.152 1.00 87.94 85 LEU A C 1
ATOM 633 O O . LEU A 1 85 ? 18.319 -20.997 -12.406 1.00 87.94 85 LEU A O 1
ATOM 637 N N . PRO A 1 86 ? 17.613 -22.191 -14.179 1.00 87.00 86 PRO A N 1
ATOM 638 C CA . PRO A 1 86 ? 18.956 -22.625 -14.558 1.00 87.00 86 PRO A CA 1
ATOM 639 C C . PRO A 1 86 ? 19.901 -21.441 -14.808 1.00 87.00 86 PRO A C 1
ATOM 641 O O . PRO A 1 86 ? 19.482 -20.396 -15.301 1.00 87.00 86 PRO A O 1
ATOM 644 N N . GLY A 1 87 ? 21.184 -21.606 -14.479 1.00 83.88 87 GLY A N 1
ATOM 645 C CA . GLY A 1 87 ? 22.195 -20.556 -14.658 1.00 83.88 87 GLY A CA 1
ATOM 646 C C . GLY A 1 87 ? 22.279 -19.535 -13.517 1.00 83.88 87 GLY A C 1
ATOM 647 O O . GLY A 1 87 ? 22.938 -18.514 -13.668 1.00 83.88 87 GLY A O 1
ATOM 648 N N . GLY A 1 88 ? 21.635 -19.794 -12.372 1.00 81.88 88 GLY A N 1
ATOM 649 C CA . GLY A 1 88 ? 21.755 -18.941 -11.181 1.00 81.88 88 GLY A CA 1
ATOM 650 C C . GLY A 1 88 ? 21.008 -17.609 -11.282 1.00 81.88 88 GLY A C 1
ATOM 651 O O . GLY A 1 88 ? 21.264 -16.704 -10.490 1.00 81.88 88 GLY A O 1
ATOM 652 N N . VAL A 1 89 ? 20.093 -17.493 -12.245 1.00 86.12 89 VAL A N 1
ATOM 653 C CA . VAL A 1 89 ? 19.147 -16.380 -12.369 1.00 86.12 89 VAL A CA 1
ATOM 654 C C . VAL A 1 89 ? 17.802 -16.772 -11.772 1.00 86.12 89 VAL A C 1
ATOM 656 O O . VAL A 1 89 ? 17.509 -17.950 -11.562 1.00 86.12 89 VAL A O 1
ATOM 659 N N . GLY A 1 90 ? 16.946 -15.791 -11.529 1.00 87.62 90 GLY A N 1
ATOM 660 C CA . GLY A 1 90 ? 15.566 -16.070 -11.171 1.00 87.62 90 GLY A CA 1
ATOM 661 C C . GLY A 1 90 ? 14.622 -14.933 -11.493 1.00 87.62 90 GLY A C 1
ATOM 662 O O . GLY A 1 90 ? 14.996 -13.901 -12.056 1.00 87.62 90 GLY A O 1
ATOM 663 N N . ARG A 1 91 ? 13.354 -15.171 -11.168 1.00 89.12 91 ARG A N 1
ATOM 664 C CA . ARG A 1 91 ? 12.256 -14.245 -11.435 1.00 89.12 91 ARG A CA 1
ATOM 665 C C . ARG A 1 91 ? 11.246 -14.252 -10.300 1.00 89.12 91 ARG A C 1
ATOM 667 O O . ARG A 1 91 ? 11.109 -15.225 -9.564 1.00 89.12 91 ARG A O 1
ATOM 674 N N . CYS A 1 92 ? 10.483 -13.172 -10.203 1.00 91.75 92 CYS A N 1
ATOM 675 C CA . CYS A 1 92 ? 9.344 -13.102 -9.298 1.00 91.75 92 CYS A CA 1
ATOM 676 C C . CYS A 1 92 ? 8.209 -14.009 -9.804 1.00 91.75 92 CYS A C 1
ATOM 678 O O . CYS A 1 92 ? 7.712 -13.816 -10.914 1.00 91.75 92 CYS A O 1
ATOM 680 N N . GLY A 1 93 ? 7.777 -14.969 -8.986 1.00 92.94 93 GLY A N 1
ATOM 681 C CA . GLY A 1 93 ? 6.651 -15.861 -9.282 1.00 92.94 93 GLY A CA 1
ATOM 682 C C . GLY A 1 93 ? 5.288 -15.173 -9.270 1.00 92.94 93 GLY A C 1
ATOM 683 O O . GLY A 1 93 ? 4.327 -15.716 -9.800 1.00 92.94 93 GLY A O 1
ATOM 684 N N . VAL A 1 94 ? 5.216 -13.953 -8.733 1.00 94.81 94 VAL A N 1
ATOM 685 C CA . VAL A 1 94 ? 3.980 -13.167 -8.608 1.00 94.81 94 VAL A CA 1
ATOM 686 C C . VAL A 1 94 ? 4.048 -11.873 -9.411 1.00 94.81 94 VAL A C 1
ATOM 688 O O . VAL A 1 94 ? 3.438 -10.878 -9.050 1.00 94.81 94 VAL A O 1
ATOM 691 N N . TYR A 1 95 ? 4.815 -11.857 -10.507 1.00 90.75 95 TYR A N 1
ATOM 692 C CA . TYR A 1 95 ? 5.211 -10.628 -11.202 1.00 90.75 95 TYR A CA 1
ATOM 693 C C . TYR A 1 95 ? 4.050 -9.662 -11.506 1.00 90.75 95 TYR A C 1
ATOM 695 O O . TYR A 1 95 ? 4.214 -8.457 -11.322 1.00 90.75 95 TYR A O 1
ATOM 703 N N . ALA A 1 96 ? 2.887 -10.169 -11.930 1.00 92.56 96 ALA A N 1
ATOM 704 C CA . ALA A 1 96 ? 1.713 -9.354 -12.259 1.00 92.56 96 ALA A CA 1
ATOM 705 C C . ALA A 1 96 ? 1.080 -8.649 -11.044 1.00 92.56 96 ALA A C 1
ATOM 707 O O . ALA A 1 96 ? 0.511 -7.575 -11.202 1.00 92.56 96 ALA A O 1
ATOM 708 N N . VAL A 1 97 ? 1.213 -9.230 -9.850 1.00 96.38 97 VAL A N 1
ATOM 709 C CA . VAL A 1 97 ? 0.636 -8.739 -8.584 1.00 96.38 97 VAL A CA 1
ATOM 710 C C . VAL A 1 97 ? 1.709 -8.510 -7.519 1.00 96.38 97 VAL A C 1
ATOM 712 O O . VAL A 1 97 ? 1.439 -8.550 -6.323 1.00 96.38 97 VAL A O 1
ATOM 715 N N . ARG A 1 98 ? 2.961 -8.304 -7.942 1.00 95.75 98 ARG A N 1
ATOM 716 C CA . ARG A 1 98 ? 4.070 -8.039 -7.019 1.00 95.75 98 ARG A CA 1
ATOM 717 C C . ARG A 1 98 ? 3.778 -6.755 -6.231 1.00 95.75 98 ARG A C 1
ATOM 719 O O . ARG A 1 98 ? 3.159 -5.858 -6.807 1.00 95.75 98 ARG A O 1
ATOM 726 N N . PRO A 1 99 ? 4.253 -6.622 -4.981 1.00 97.12 99 PRO A N 1
ATOM 727 C CA . PRO A 1 99 ? 3.943 -5.451 -4.170 1.00 97.12 99 PRO A CA 1
ATOM 728 C C . PRO A 1 99 ? 4.305 -4.138 -4.856 1.00 97.12 99 PRO A C 1
ATOM 730 O O . PRO A 1 99 ? 5.286 -4.095 -5.608 1.00 97.12 99 PRO A O 1
ATOM 733 N N . HIS A 1 100 ? 3.581 -3.061 -4.561 1.00 95.88 100 HIS A N 1
ATOM 734 C CA . HIS A 1 100 ? 3.836 -1.743 -5.144 1.00 95.88 100 HIS A CA 1
ATOM 735 C C . HIS A 1 100 ? 5.299 -1.314 -5.019 1.00 95.88 100 HIS A C 1
ATOM 737 O O . HIS A 1 100 ? 5.888 -0.899 -6.014 1.00 95.88 100 HIS A O 1
ATOM 743 N N . VAL A 1 101 ? 5.922 -1.521 -3.854 1.00 94.06 101 VAL A N 1
ATOM 744 C CA . VAL A 1 101 ? 7.352 -1.235 -3.633 1.00 94.06 101 VAL A CA 1
ATOM 745 C C . VAL A 1 101 ? 8.276 -1.991 -4.600 1.00 94.06 101 VAL A C 1
ATOM 747 O O . VAL A 1 101 ? 9.301 -1.465 -5.022 1.00 94.06 101 VAL A O 1
ATOM 750 N N . CYS A 1 102 ? 7.907 -3.204 -5.022 1.00 93.50 102 CYS A N 1
ATOM 751 C CA . CYS A 1 102 ? 8.628 -3.967 -6.045 1.00 93.50 102 CYS A CA 1
ATOM 752 C C . CYS A 1 102 ? 8.257 -3.548 -7.476 1.00 93.50 102 CYS A C 1
ATOM 754 O O . CYS A 1 102 ? 9.008 -3.819 -8.414 1.00 93.50 102 CYS A O 1
ATOM 756 N N . GLN A 1 103 ? 7.085 -2.947 -7.690 1.00 93.00 103 GLN A N 1
ATOM 757 C CA . GLN A 1 103 ? 6.684 -2.413 -8.994 1.00 93.00 103 GLN A CA 1
ATOM 758 C C . GLN A 1 103 ? 7.354 -1.081 -9.315 1.00 93.00 103 GLN A C 1
ATOM 760 O O . GLN A 1 103 ? 7.576 -0.801 -10.493 1.00 93.00 103 GLN A O 1
ATOM 765 N N . THR A 1 104 ? 7.636 -0.287 -8.283 1.00 92.81 104 THR A N 1
ATOM 766 C CA . THR A 1 104 ? 8.204 1.060 -8.375 1.00 92.81 104 THR A CA 1
ATOM 767 C C . THR A 1 104 ? 9.710 1.090 -8.157 1.00 92.81 104 THR A C 1
ATOM 769 O O . THR A 1 104 ? 10.332 2.086 -8.496 1.00 92.81 104 THR A O 1
ATOM 772 N N . TYR A 1 105 ? 10.333 0.007 -7.691 1.00 90.88 105 TYR A N 1
ATOM 773 C CA . TYR A 1 105 ? 11.789 -0.094 -7.625 1.00 90.88 105 TYR A CA 1
ATOM 774 C C . TYR A 1 105 ? 12.442 -0.010 -9.021 1.00 90.88 105 TYR A C 1
ATOM 776 O O . TYR A 1 105 ? 12.013 -0.748 -9.913 1.00 90.88 105 TYR A O 1
ATOM 784 N N . PRO A 1 106 ? 13.503 0.798 -9.231 1.00 90.62 106 PRO A N 1
ATOM 785 C CA . PRO A 1 106 ? 14.283 1.565 -8.247 1.00 90.62 106 PRO A CA 1
ATOM 786 C C . PRO A 1 106 ? 13.878 3.045 -8.120 1.00 90.62 106 PRO A C 1
ATOM 788 O O . PRO A 1 106 ? 14.652 3.850 -7.606 1.00 90.62 106 PRO A O 1
ATOM 791 N N . ALA A 1 107 ? 12.721 3.429 -8.646 1.00 91.62 107 ALA A N 1
ATOM 792 C CA . ALA A 1 107 ? 12.287 4.812 -8.729 1.00 91.62 107 ALA A CA 1
ATOM 793 C C . ALA A 1 107 ? 11.663 5.330 -7.419 1.00 91.62 107 ALA A C 1
ATOM 795 O O . ALA A 1 107 ? 11.107 4.582 -6.612 1.00 91.62 107 ALA A O 1
ATOM 796 N N . VAL A 1 108 ? 11.732 6.645 -7.240 1.00 91.50 108 VAL A N 1
ATOM 797 C CA . VAL A 1 108 ? 11.058 7.427 -6.198 1.00 91.50 108 VAL A CA 1
ATOM 798 C C . VAL A 1 108 ? 10.506 8.704 -6.826 1.00 91.50 108 VAL A C 1
ATOM 800 O O . VAL A 1 108 ? 11.078 9.219 -7.785 1.00 91.50 108 VAL A O 1
ATOM 803 N N . LEU A 1 109 ? 9.404 9.225 -6.285 1.00 90.06 109 LEU A N 1
ATOM 804 C CA . LEU A 1 109 ? 8.920 10.563 -6.613 1.00 90.06 109 LEU A CA 1
ATOM 805 C C . LEU A 1 109 ? 9.332 11.519 -5.485 1.00 90.06 109 LEU A C 1
ATOM 807 O O . LEU A 1 109 ? 8.962 11.292 -4.332 1.00 90.06 109 LEU A O 1
ATOM 811 N N . ARG A 1 110 ? 10.107 12.563 -5.799 1.00 85.25 110 ARG A N 1
ATOM 812 C CA . ARG A 1 110 ? 10.481 13.633 -4.857 1.00 85.25 110 ARG A CA 1
ATOM 813 C C . ARG A 1 110 ? 10.192 14.980 -5.495 1.00 85.25 110 ARG A C 1
ATOM 815 O O . ARG A 1 110 ? 10.711 15.245 -6.569 1.00 85.25 110 ARG A O 1
ATOM 822 N N . GLN A 1 111 ? 9.396 15.828 -4.840 1.00 83.69 111 GLN A N 1
ATOM 823 C CA . GLN A 1 111 ? 9.078 17.175 -5.346 1.00 83.69 111 GLN A CA 1
ATOM 824 C C . GLN A 1 111 ? 8.614 17.155 -6.815 1.00 83.69 111 GLN A C 1
ATOM 826 O O . GLN A 1 111 ? 9.087 17.928 -7.642 1.00 83.69 111 GLN A O 1
ATOM 831 N N . ASP A 1 112 ? 7.726 16.211 -7.140 1.00 85.06 112 ASP A N 1
ATOM 832 C CA . ASP A 1 112 ? 7.220 15.960 -8.497 1.00 85.06 112 ASP A CA 1
ATOM 833 C C . ASP A 1 112 ? 8.269 15.486 -9.530 1.00 85.06 112 ASP A C 1
ATOM 835 O O . ASP A 1 112 ? 7.963 15.273 -10.703 1.00 85.06 112 ASP A O 1
ATOM 839 N N . GLN A 1 113 ? 9.505 15.230 -9.107 1.00 88.81 113 GLN A N 1
ATOM 840 C CA . GLN A 1 113 ? 10.556 14.659 -9.941 1.00 88.81 113 GLN A CA 1
ATOM 841 C C . GLN A 1 113 ? 10.663 13.154 -9.733 1.00 88.81 113 GLN A C 1
ATOM 843 O O . GLN A 1 113 ? 10.705 12.653 -8.607 1.00 88.81 113 GLN A O 1
ATOM 848 N N . LEU A 1 114 ? 10.732 12.427 -10.844 1.00 90.81 114 LEU A N 1
ATOM 849 C CA . LEU A 1 114 ? 10.992 10.999 -10.841 1.00 90.81 114 LEU A CA 1
ATOM 850 C C . LEU A 1 114 ? 12.503 10.761 -10.801 1.00 90.81 114 LEU A C 1
ATOM 852 O O . LEU A 1 114 ? 13.212 11.097 -11.748 1.00 90.81 114 LEU A O 1
ATOM 856 N N . LEU A 1 115 ? 12.982 10.172 -9.712 1.00 89.31 115 LEU A N 1
ATOM 857 C CA . LEU A 1 115 ? 14.403 9.955 -9.457 1.00 89.31 115 LEU A CA 1
ATOM 858 C C . LEU A 1 115 ? 14.691 8.466 -9.265 1.00 89.31 115 LEU A C 1
ATOM 860 O O . LEU A 1 115 ? 13.817 7.695 -8.863 1.00 89.31 115 LEU A O 1
ATOM 864 N N . ARG A 1 116 ? 15.936 8.058 -9.515 1.00 88.12 116 ARG A N 1
ATOM 865 C CA . ARG A 1 116 ? 16.455 6.763 -9.059 1.00 88.12 116 ARG A CA 1
ATOM 866 C C . ARG A 1 116 ? 16.864 6.900 -7.592 1.00 88.12 116 ARG A C 1
ATOM 868 O O . ARG A 1 116 ? 17.428 7.919 -7.214 1.00 88.12 116 ARG A O 1
ATOM 875 N N . ARG A 1 117 ? 16.565 5.892 -6.775 1.00 87.38 117 ARG A N 1
ATOM 876 C CA . ARG A 1 117 ? 17.019 5.827 -5.378 1.00 87.38 117 ARG A CA 1
ATOM 877 C C . ARG A 1 117 ? 18.539 5.643 -5.290 1.00 87.38 117 ARG A C 1
ATOM 879 O O . ARG A 1 117 ? 19.144 5.077 -6.200 1.00 87.38 117 ARG A O 1
ATOM 886 N N . ASP A 1 118 ? 19.123 6.040 -4.164 1.00 83.94 118 ASP A N 1
ATOM 887 C CA . ASP A 1 118 ? 20.567 5.908 -3.919 1.00 83.94 118 ASP A CA 1
ATOM 888 C C . ASP A 1 118 ? 20.960 4.510 -3.413 1.00 83.94 118 ASP A C 1
ATOM 890 O O . ASP A 1 118 ? 22.068 4.039 -3.647 1.00 83.94 118 ASP A O 1
ATOM 894 N N . ASP A 1 119 ? 20.038 3.797 -2.766 1.00 83.56 119 ASP A N 1
ATOM 895 C CA . ASP A 1 119 ? 20.282 2.502 -2.121 1.00 83.56 119 ASP A CA 1
ATOM 896 C C . ASP A 1 119 ? 20.104 1.294 -3.060 1.00 83.56 119 ASP A C 1
ATOM 898 O O . ASP A 1 119 ? 19.840 0.177 -2.613 1.00 83.56 119 ASP A O 1
ATOM 902 N N . VAL A 1 120 ? 20.211 1.504 -4.373 1.00 87.25 120 VAL A N 1
ATOM 903 C CA . VAL A 1 120 ? 19.878 0.517 -5.409 1.00 87.25 120 VAL A CA 1
ATOM 904 C C . VAL A 1 120 ? 20.934 -0.587 -5.497 1.00 87.25 120 VAL A C 1
ATOM 906 O O . VAL A 1 120 ? 22.103 -0.338 -5.752 1.00 87.25 120 VAL A O 1
ATOM 909 N N . LEU A 1 121 ? 20.497 -1.840 -5.358 1.00 86.56 121 LEU A N 1
ATOM 910 C CA . LEU A 1 121 ? 21.322 -3.046 -5.496 1.00 86.56 121 LEU A CA 1
ATOM 911 C C . LEU A 1 121 ? 21.476 -3.515 -6.949 1.00 86.56 121 LEU A C 1
ATOM 913 O O . LEU A 1 121 ? 22.291 -4.389 -7.236 1.00 86.56 121 LEU A O 1
ATOM 917 N N . CYS A 1 122 ? 20.651 -3.008 -7.867 1.00 82.50 122 CYS A N 1
ATOM 918 C CA . CYS A 1 122 ? 20.807 -3.308 -9.285 1.00 82.50 122 CYS A CA 1
ATOM 919 C C . CYS A 1 122 ? 22.022 -2.567 -9.867 1.00 82.50 122 CYS A C 1
ATOM 921 O O . CYS A 1 122 ? 22.186 -1.386 -9.561 1.00 82.50 122 CYS A O 1
ATOM 923 N N . PRO A 1 123 ? 22.791 -3.202 -10.773 1.00 80.69 123 PRO A N 1
ATOM 924 C CA . PRO A 1 123 ? 23.816 -2.515 -11.556 1.00 80.69 123 PRO A CA 1
ATOM 925 C C . PRO A 1 123 ? 23.276 -1.243 -12.221 1.00 80.69 123 PRO A C 1
ATOM 927 O O . PRO A 1 123 ? 22.095 -1.179 -12.581 1.00 80.69 123 PRO A O 1
ATOM 930 N N . ASP A 1 124 ? 24.132 -0.239 -12.410 1.00 77.50 124 ASP A N 1
ATOM 931 C CA . ASP A 1 124 ? 23.726 1.056 -12.977 1.00 77.50 124 ASP A CA 1
ATOM 932 C C . ASP A 1 124 ? 23.171 0.933 -14.398 1.00 77.50 124 ASP A C 1
ATOM 934 O O . ASP A 1 124 ? 22.269 1.668 -14.795 1.00 77.50 124 ASP A O 1
ATOM 938 N N . ASP A 1 125 ? 23.638 -0.062 -15.146 1.00 80.75 125 ASP A N 1
ATOM 939 C CA . ASP A 1 125 ? 23.190 -0.344 -16.499 1.00 80.75 125 ASP A CA 1
ATOM 940 C C . ASP A 1 125 ? 21.970 -1.278 -16.562 1.00 80.75 125 ASP A C 1
ATOM 942 O O . ASP A 1 125 ? 21.542 -1.637 -17.660 1.00 80.75 125 ASP A O 1
ATOM 946 N N . ALA A 1 126 ? 21.382 -1.666 -15.424 1.00 81.75 126 ALA A N 1
ATOM 947 C CA . ALA A 1 126 ? 20.183 -2.502 -15.408 1.00 81.75 126 ALA A CA 1
ATOM 948 C C . ALA A 1 126 ? 18.975 -1.762 -16.000 1.00 81.75 126 ALA A C 1
ATOM 950 O O . ALA A 1 126 ? 18.130 -2.377 -16.643 1.00 81.75 126 ALA A O 1
ATOM 951 N N . TRP A 1 127 ? 18.904 -0.440 -15.828 1.00 78.25 127 TRP A N 1
ATOM 952 C CA . TRP A 1 127 ? 17.800 0.404 -16.289 1.00 78.25 127 TRP A CA 1
ATOM 953 C C . TRP A 1 127 ? 18.326 1.446 -17.285 1.00 78.25 127 TRP A C 1
ATOM 955 O O . TRP A 1 127 ? 18.444 2.623 -16.961 1.00 78.25 127 TRP A O 1
ATOM 965 N N . ARG A 1 128 ? 18.713 0.997 -18.489 1.00 74.44 128 ARG A N 1
ATOM 966 C CA . ARG A 1 128 ? 19.353 1.857 -19.506 1.00 74.44 128 ARG A CA 1
ATOM 967 C C . ARG A 1 128 ? 18.391 2.873 -20.127 1.00 74.44 128 ARG A C 1
ATOM 969 O O . ARG A 1 128 ? 17.221 2.573 -20.351 1.00 74.44 128 ARG A O 1
ATOM 976 N N . GLY A 1 129 ? 18.948 4.020 -20.517 1.00 72.62 129 GLY A N 1
ATOM 977 C CA . GLY A 1 129 ? 18.265 5.038 -21.315 1.00 72.62 129 GLY A CA 1
ATOM 978 C C . GLY A 1 129 ? 17.209 5.811 -20.530 1.00 72.62 129 GLY A C 1
ATOM 979 O O . GLY A 1 129 ? 17.376 6.104 -19.351 1.00 72.62 129 GLY A O 1
ATOM 980 N N . ASP A 1 130 ? 16.104 6.119 -21.194 1.00 75.56 130 ASP A N 1
ATOM 981 C CA . ASP A 1 130 ? 14.932 6.808 -20.657 1.00 75.56 130 ASP A CA 1
ATOM 982 C C . ASP A 1 130 ? 13.928 5.835 -20.007 1.00 75.56 130 ASP A C 1
ATOM 984 O O . ASP A 1 130 ? 12.758 6.167 -19.826 1.00 75.56 130 ASP A O 1
ATOM 988 N N . ALA A 1 131 ? 14.372 4.632 -19.612 1.00 80.19 131 ALA A N 1
ATOM 989 C CA . ALA A 1 131 ? 13.505 3.585 -19.070 1.00 80.19 131 ALA A CA 1
ATOM 990 C C . ALA A 1 131 ? 12.649 4.062 -17.888 1.00 80.19 131 ALA A C 1
ATOM 992 O O . ALA A 1 131 ? 11.512 3.614 -17.748 1.00 80.19 131 ALA A O 1
ATOM 993 N N . LEU A 1 132 ? 13.179 4.965 -17.055 1.00 83.56 132 LEU A N 1
ATOM 994 C CA . LEU A 1 132 ? 12.447 5.587 -15.952 1.00 83.56 132 LEU A CA 1
ATOM 995 C C . LEU A 1 132 ? 11.519 6.726 -16.414 1.00 83.56 132 LEU A C 1
ATOM 997 O O . LEU A 1 132 ? 10.482 6.936 -15.800 1.00 83.56 132 LEU A O 1
ATOM 1001 N N . ALA A 1 133 ? 11.808 7.403 -17.527 1.00 83.44 133 ALA A N 1
ATOM 1002 C CA . ALA A 1 133 ? 10.986 8.498 -18.051 1.00 83.44 133 ALA A CA 1
ATOM 1003 C C . ALA A 1 133 ? 9.610 8.043 -18.576 1.00 83.44 133 ALA A C 1
ATOM 1005 O O . ALA A 1 133 ? 8.730 8.872 -18.806 1.00 83.44 133 ALA A O 1
ATOM 1006 N N . HIS A 1 134 ? 9.396 6.734 -18.754 1.00 88.44 134 HIS A N 1
ATOM 1007 C CA . HIS A 1 134 ? 8.114 6.210 -19.213 1.00 88.44 134 HIS A CA 1
ATOM 1008 C C . HIS A 1 134 ? 6.974 6.565 -18.224 1.00 88.44 134 HIS A C 1
ATOM 1010 O O . HIS A 1 134 ? 7.079 6.222 -17.041 1.00 88.44 134 HIS A O 1
ATOM 1016 N N . PRO A 1 135 ? 5.836 7.139 -18.681 1.00 91.00 135 PRO A N 1
ATOM 1017 C CA . PRO A 1 135 ? 4.755 7.639 -17.811 1.00 91.00 135 PRO A CA 1
ATOM 1018 C C . PRO A 1 135 ? 4.216 6.628 -16.789 1.00 91.00 135 PRO A C 1
ATOM 1020 O O . PRO A 1 135 ? 3.818 6.989 -15.683 1.00 91.00 135 PRO A O 1
ATOM 1023 N N . ILE A 1 136 ? 4.262 5.338 -17.130 1.00 91.75 136 ILE A N 1
ATOM 1024 C CA . ILE A 1 136 ? 3.851 4.243 -16.239 1.00 91.75 136 ILE A CA 1
ATOM 1025 C C . ILE A 1 136 ? 4.578 4.232 -14.884 1.00 91.75 136 ILE A C 1
ATOM 1027 O O . ILE A 1 136 ? 4.017 3.751 -13.903 1.00 91.75 136 ILE A O 1
ATOM 1031 N N . TRP A 1 137 ? 5.818 4.728 -14.801 1.00 92.44 137 TRP A N 1
ATOM 1032 C CA . TRP A 1 137 ? 6.553 4.787 -13.534 1.00 92.44 137 TRP A CA 1
ATOM 1033 C C . TRP A 1 137 ? 5.945 5.785 -12.572 1.00 92.44 137 TRP A C 1
ATOM 1035 O O . TRP A 1 137 ? 5.713 5.450 -11.410 1.00 92.44 137 TRP A O 1
ATOM 1045 N N . ARG A 1 138 ? 5.646 6.980 -13.081 1.00 95.00 138 ARG A N 1
ATOM 1046 C CA . ARG A 1 138 ? 4.956 8.024 -12.332 1.00 95.00 138 ARG A CA 1
ATOM 1047 C C . ARG A 1 138 ? 3.611 7.512 -11.831 1.00 95.00 138 ARG A C 1
ATOM 1049 O O . ARG A 1 138 ? 3.390 7.511 -10.626 1.00 95.00 138 ARG A O 1
ATOM 1056 N N . GLN A 1 139 ? 2.799 6.945 -12.723 1.00 96.00 139 GLN A N 1
ATOM 1057 C CA . GLN A 1 139 ? 1.492 6.390 -12.362 1.00 96.00 139 GLN A CA 1
ATOM 1058 C C . GLN A 1 139 ? 1.592 5.321 -11.257 1.00 96.00 139 GLN A C 1
ATOM 1060 O O . GLN A 1 139 ? 0.798 5.308 -10.318 1.00 96.00 139 GLN A O 1
ATOM 1065 N N . ARG A 1 140 ? 2.579 4.415 -11.333 1.00 95.75 140 ARG A N 1
ATOM 1066 C CA . ARG A 1 140 ? 2.795 3.382 -10.302 1.00 95.75 140 ARG A CA 1
ATOM 1067 C C . ARG A 1 140 ? 3.241 3.964 -8.963 1.00 95.75 140 ARG A C 1
ATOM 1069 O O . ARG A 1 140 ? 2.834 3.443 -7.927 1.00 95.75 140 ARG A O 1
ATOM 1076 N N . LEU A 1 141 ? 4.086 4.995 -8.979 1.00 96.12 141 LEU A N 1
ATOM 1077 C CA . LEU A 1 141 ? 4.528 5.693 -7.772 1.00 96.12 141 LEU A CA 1
ATOM 1078 C C . LEU A 1 141 ? 3.373 6.446 -7.116 1.00 96.12 141 LEU A C 1
ATOM 1080 O O . LEU A 1 141 ? 3.171 6.300 -5.917 1.00 96.12 141 LEU A O 1
ATOM 1084 N N . GLU A 1 142 ? 2.584 7.182 -7.893 1.00 96.88 142 GLU A N 1
ATOM 1085 C CA . GLU A 1 142 ? 1.391 7.885 -7.410 1.00 96.88 142 GLU A CA 1
ATOM 1086 C C . GLU A 1 142 ? 0.394 6.911 -6.775 1.00 96.88 142 GLU A C 1
ATOM 1088 O O . GLU A 1 142 ? -0.036 7.123 -5.642 1.00 96.88 142 GLU A O 1
ATOM 1093 N N . ALA A 1 143 ? 0.111 5.787 -7.445 1.00 97.38 143 ALA A N 1
ATOM 1094 C CA . ALA A 1 143 ? -0.719 4.726 -6.883 1.00 97.38 143 ALA A CA 1
ATOM 1095 C C . ALA A 1 143 ? -0.135 4.173 -5.572 1.00 97.38 143 ALA A C 1
ATOM 1097 O O . ALA A 1 143 ? -0.853 4.059 -4.586 1.00 97.38 143 ALA A O 1
ATOM 1098 N N . MET A 1 144 ? 1.172 3.888 -5.523 1.00 97.38 144 MET A N 1
ATOM 1099 C CA . MET A 1 144 ? 1.839 3.407 -4.308 1.00 97.38 144 MET A CA 1
ATOM 1100 C C . MET A 1 144 ? 1.689 4.381 -3.129 1.00 97.38 144 MET A C 1
ATOM 1102 O O . MET A 1 144 ? 1.435 3.934 -2.012 1.00 97.38 144 MET A O 1
ATOM 1106 N N . TYR A 1 145 ? 1.833 5.694 -3.344 1.00 96.44 145 TYR A N 1
ATOM 1107 C CA . TYR A 1 145 ? 1.659 6.680 -2.269 1.00 96.44 145 TYR A CA 1
ATOM 1108 C C . TYR A 1 145 ? 0.219 6.727 -1.759 1.00 96.44 145 TYR A C 1
ATOM 1110 O O . TYR A 1 145 ? 0.007 6.779 -0.548 1.00 96.44 145 TYR A O 1
ATOM 1118 N N . VAL A 1 146 ? -0.762 6.637 -2.658 1.00 97.69 146 VAL A N 1
ATOM 1119 C CA . VAL A 1 146 ? -2.171 6.528 -2.264 1.00 97.69 146 VAL A CA 1
ATOM 1120 C C . VAL A 1 146 ? -2.439 5.240 -1.486 1.00 97.69 146 VAL A C 1
ATOM 1122 O O . VAL A 1 146 ? -3.130 5.284 -0.471 1.00 97.69 146 VAL A O 1
ATOM 1125 N N . GLU A 1 147 ? -1.846 4.107 -1.873 1.00 98.12 147 GLU A N 1
ATOM 1126 C CA . GLU A 1 147 ? -1.967 2.866 -1.096 1.00 98.12 147 GLU A CA 1
ATOM 1127 C C . GLU A 1 147 ? -1.324 2.965 0.290 1.00 98.12 147 GLU A C 1
ATOM 1129 O O . GLU A 1 147 ? -1.846 2.402 1.252 1.00 98.12 147 GLU A O 1
ATOM 1134 N N . PHE A 1 148 ? -0.220 3.703 0.437 1.00 97.19 148 PHE A N 1
ATOM 1135 C CA . PHE A 1 148 ? 0.352 3.976 1.756 1.00 97.19 148 PHE A CA 1
ATOM 1136 C C . PHE A 1 148 ? -0.600 4.779 2.643 1.00 97.19 148 PHE A C 1
ATOM 1138 O O . PHE A 1 148 ? -0.745 4.439 3.818 1.00 97.19 148 PHE A O 1
ATOM 1145 N N . ASP A 1 149 ? -1.267 5.793 2.094 1.00 97.62 149 ASP A N 1
ATOM 1146 C CA . ASP A 1 149 ? -2.214 6.628 2.840 1.00 97.62 149 ASP A CA 1
ATOM 1147 C C . ASP A 1 149 ? -3.514 5.871 3.177 1.00 97.62 149 ASP A C 1
ATOM 1149 O O . ASP A 1 149 ? -4.017 5.934 4.299 1.00 97.62 149 ASP A O 1
ATOM 1153 N N . LEU A 1 150 ? -4.026 5.061 2.245 1.00 98.25 150 LEU A N 1
ATOM 1154 C CA . LEU A 1 150 ? -5.156 4.154 2.482 1.00 98.25 150 LEU A CA 1
ATOM 1155 C C . LEU A 1 150 ? -4.839 3.099 3.543 1.00 98.25 150 LEU A C 1
ATOM 1157 O O . LEU A 1 150 ? -5.674 2.786 4.394 1.00 98.25 150 LEU A O 1
ATOM 1161 N N . TYR A 1 151 ? -3.631 2.540 3.511 1.00 98.44 151 TYR A N 1
ATOM 1162 C CA . TYR A 1 151 ? -3.206 1.580 4.516 1.00 98.44 151 TYR A CA 1
ATOM 1163 C C . TYR A 1 151 ? -3.030 2.236 5.888 1.00 98.44 151 TYR A C 1
ATOM 1165 O O . TYR A 1 151 ? -3.457 1.653 6.882 1.00 98.44 151 TYR A O 1
ATOM 1173 N N . ALA A 1 152 ? -2.509 3.465 5.953 1.00 97.25 152 ALA A N 1
ATOM 1174 C CA . ALA A 1 152 ? -2.451 4.237 7.192 1.00 97.25 152 ALA A CA 1
ATOM 1175 C C . ALA A 1 152 ? -3.850 4.491 7.785 1.00 97.25 152 ALA A C 1
ATOM 1177 O O . ALA A 1 152 ? -4.036 4.350 8.994 1.00 97.25 152 ALA A O 1
ATOM 1178 N N . LEU A 1 153 ? -4.860 4.776 6.951 1.00 97.25 153 LEU A N 1
ATOM 1179 C CA . LEU A 1 153 ? -6.257 4.874 7.393 1.00 97.25 153 LEU A CA 1
ATOM 1180 C C . LEU A 1 153 ? -6.755 3.553 8.009 1.00 97.25 153 LEU A C 1
ATOM 1182 O O . LEU A 1 153 ? -7.331 3.555 9.102 1.00 97.25 153 LEU A O 1
ATOM 1186 N N . ALA A 1 154 ? -6.504 2.422 7.342 1.00 98.12 154 ALA A N 1
ATOM 1187 C CA . ALA A 1 154 ? -6.885 1.104 7.849 1.00 98.12 154 ALA A CA 1
ATOM 1188 C C . ALA A 1 154 ? -6.183 0.774 9.181 1.00 98.12 154 ALA A C 1
ATOM 1190 O O . ALA A 1 154 ? -6.826 0.314 10.127 1.00 98.12 154 ALA A O 1
ATOM 1191 N N . VAL A 1 155 ? -4.882 1.049 9.280 1.00 97.62 155 VAL A N 1
ATOM 1192 C CA . VAL A 1 155 ? -4.070 0.844 10.488 1.00 97.62 155 VAL A CA 1
ATOM 1193 C C . VAL A 1 155 ? -4.551 1.725 11.637 1.00 97.62 155 VAL A C 1
ATOM 1195 O O . VAL A 1 155 ? -4.713 1.240 12.754 1.00 97.62 155 VAL A O 1
ATOM 1198 N N . ALA A 1 156 ? -4.836 3.005 11.385 1.00 96.19 156 ALA A N 1
ATOM 1199 C CA . ALA A 1 156 ? -5.338 3.919 12.407 1.00 96.19 156 ALA A CA 1
ATOM 1200 C C . ALA A 1 156 ? -6.653 3.415 13.020 1.00 96.19 156 ALA A C 1
ATOM 1202 O O . ALA A 1 156 ? -6.834 3.482 14.239 1.00 96.19 156 ALA A O 1
ATOM 1203 N N . ARG A 1 157 ? -7.541 2.860 12.184 1.00 95.88 157 ARG A N 1
ATOM 1204 C CA . ARG A 1 157 ? -8.792 2.227 12.620 1.00 95.88 157 ARG A CA 1
ATOM 1205 C C . ARG A 1 157 ? -8.563 0.998 13.487 1.00 95.88 157 ARG A C 1
ATOM 1207 O O . ARG A 1 157 ? -9.130 0.914 14.573 1.00 95.88 157 ARG A O 1
ATOM 1214 N N . TRP A 1 158 ? -7.701 0.090 13.042 1.00 97.25 158 TRP A N 1
ATOM 1215 C CA . TRP A 1 158 ? -7.330 -1.088 13.822 1.00 97.25 158 TRP A CA 1
ATOM 1216 C C . TRP A 1 158 ? -6.712 -0.712 15.173 1.00 97.25 158 TRP A C 1
ATOM 1218 O O . TRP A 1 158 ? -7.142 -1.192 16.217 1.00 97.25 158 TRP A O 1
ATOM 1228 N N . ASN A 1 159 ? -5.750 0.208 15.176 1.00 96.31 159 ASN A N 1
ATOM 1229 C CA . ASN A 1 159 ? -5.054 0.612 16.392 1.00 96.31 159 ASN A CA 1
ATOM 1230 C C . ASN A 1 159 ? -5.997 1.286 17.400 1.00 96.31 159 ASN A C 1
ATOM 1232 O O . ASN A 1 159 ? -5.802 1.141 18.605 1.00 96.31 159 ASN A O 1
ATOM 1236 N N . ALA A 1 160 ? -7.011 2.025 16.935 1.00 94.25 160 ALA A N 1
ATOM 1237 C CA . ALA A 1 160 ? -8.049 2.572 17.808 1.00 94.25 160 ALA A CA 1
ATOM 1238 C C . ALA A 1 160 ? -8.858 1.455 18.485 1.00 94.25 160 ALA A C 1
ATOM 1240 O O . ALA A 1 160 ? -9.006 1.477 19.704 1.00 94.25 160 ALA A O 1
ATOM 1241 N N . HIS A 1 161 ? -9.274 0.447 17.715 1.00 94.88 161 HIS A N 1
ATOM 1242 C CA . HIS A 1 161 ? -9.977 -0.723 18.236 1.00 94.88 161 HIS A CA 1
ATOM 1243 C C . HIS A 1 161 ? -9.149 -1.494 19.278 1.00 94.88 161 HIS A C 1
ATOM 1245 O O . HIS A 1 161 ? -9.633 -1.735 20.381 1.00 94.88 161 HIS A O 1
ATOM 1251 N N . VAL A 1 162 ? -7.877 -1.799 18.988 1.00 95.00 162 VAL A N 1
ATOM 1252 C CA . VAL A 1 162 ? -6.974 -2.488 19.935 1.00 95.00 162 VAL A CA 1
ATOM 1253 C C . VAL A 1 162 ? -6.869 -1.726 21.260 1.00 95.00 162 VAL A C 1
ATOM 1255 O O . VAL A 1 162 ? -6.956 -2.322 22.333 1.00 95.00 162 VAL A O 1
ATOM 1258 N N . ARG A 1 163 ? -6.726 -0.394 21.202 1.00 92.62 163 ARG A N 1
ATOM 1259 C CA . ARG A 1 163 ? -6.659 0.447 22.406 1.00 92.62 163 ARG A CA 1
ATOM 1260 C C . ARG A 1 163 ? -7.969 0.465 23.191 1.00 92.62 163 ARG A C 1
ATOM 1262 O O . ARG A 1 163 ? -7.913 0.473 24.415 1.00 92.62 163 ARG A O 1
ATOM 1269 N N . ALA A 1 164 ? -9.114 0.486 22.511 1.00 91.94 164 ALA A N 1
ATOM 1270 C CA . ALA A 1 164 ? -10.425 0.518 23.155 1.00 91.94 164 ALA A CA 1
ATOM 1271 C C . ALA A 1 164 ? -10.769 -0.808 23.854 1.00 91.94 164 ALA A C 1
ATOM 1273 O O . ALA A 1 164 ? -11.313 -0.796 24.954 1.00 91.94 164 ALA A O 1
ATOM 1274 N N . GLN A 1 165 ? -10.422 -1.946 23.243 1.00 88.81 165 GLN A N 1
ATOM 1275 C CA . GLN A 1 165 ? -10.692 -3.273 23.808 1.00 88.81 165 GL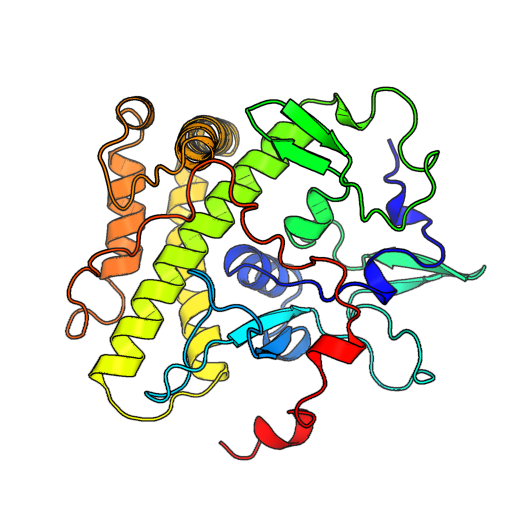N A CA 1
ATOM 1276 C C . GLN A 1 165 ? -9.769 -3.619 24.987 1.00 88.81 165 GLN A C 1
ATOM 1278 O O . GLN A 1 165 ? -10.146 -4.403 25.855 1.00 88.81 165 GLN A O 1
ATOM 1283 N N . GLY A 1 166 ? -8.543 -3.083 25.017 1.00 80.88 166 GLY A N 1
ATOM 1284 C CA . GLY A 1 166 ? -7.569 -3.301 26.096 1.00 80.88 166 GLY A CA 1
ATOM 1285 C C . GLY A 1 166 ? -6.964 -4.713 26.171 1.00 80.88 166 GLY A C 1
ATOM 1286 O O . GLY A 1 166 ? -6.016 -4.924 26.924 1.00 80.88 166 GLY A O 1
ATOM 1287 N N . GLY A 1 167 ? -7.472 -5.673 25.389 1.00 85.50 167 GLY A N 1
ATOM 1288 C CA . GLY A 1 167 ? -6.952 -7.037 25.276 1.00 85.50 167 GLY A CA 1
ATOM 1289 C C . GLY A 1 167 ? -6.009 -7.233 24.086 1.00 85.50 167 GLY A C 1
ATOM 1290 O O . GLY A 1 167 ? -6.151 -6.577 23.050 1.00 85.50 167 GLY A O 1
ATOM 1291 N N . ALA A 1 168 ? -5.071 -8.174 24.224 1.00 92.25 168 ALA A N 1
ATOM 1292 C CA . ALA A 1 168 ? -4.180 -8.569 23.138 1.00 92.25 168 ALA A CA 1
ATOM 1293 C C . ALA A 1 168 ? -4.975 -9.157 21.960 1.00 92.25 168 ALA A C 1
ATOM 1295 O O . ALA A 1 168 ? -5.856 -9.996 22.142 1.00 92.25 168 ALA A O 1
ATOM 1296 N N . GLN A 1 169 ? -4.641 -8.706 20.758 1.00 95.69 169 GLN A N 1
ATOM 1297 C CA . GLN A 1 169 ? -5.122 -9.222 19.487 1.00 95.69 169 GLN A CA 1
ATOM 1298 C C . GLN A 1 169 ? -4.022 -10.049 18.818 1.00 95.69 169 GLN A C 1
ATOM 1300 O O . GLN A 1 169 ? -2.826 -9.822 19.008 1.00 95.69 169 GLN A O 1
ATOM 1305 N N . SER A 1 170 ? -4.427 -10.998 17.986 1.00 96.38 170 SER A N 1
ATOM 1306 C CA . SER A 1 170 ? -3.525 -11.806 17.170 1.00 96.38 170 SER A CA 1
ATOM 1307 C C . SER A 1 170 ? -3.235 -11.147 15.818 1.00 96.38 170 SER A C 1
ATOM 1309 O O . SER A 1 170 ? -4.040 -10.387 15.271 1.00 96.38 170 SER A O 1
ATOM 1311 N N . ALA A 1 171 ? -2.099 -11.511 15.220 1.00 96.75 171 ALA A N 1
ATOM 1312 C CA . ALA A 1 171 ? -1.786 -11.135 13.843 1.00 96.75 171 ALA A CA 1
ATOM 1313 C C . ALA A 1 171 ? -2.833 -11.663 12.845 1.00 96.75 171 ALA A C 1
ATOM 1315 O O . ALA A 1 171 ? -3.174 -10.960 11.898 1.00 96.75 171 ALA A O 1
ATOM 1316 N N . GLY A 1 172 ? -3.395 -12.854 13.083 1.00 97.81 172 GLY A N 1
ATOM 1317 C CA . GLY A 1 172 ? -4.457 -13.422 12.246 1.00 97.81 172 GLY A CA 1
ATOM 1318 C C . GLY A 1 172 ? -5.728 -12.566 12.241 1.00 97.81 172 GLY A C 1
ATOM 1319 O O . GLY A 1 172 ? -6.311 -12.329 11.184 1.00 97.81 172 GLY A O 1
ATOM 1320 N N . GLN A 1 173 ? -6.127 -12.010 13.392 1.00 97.69 173 GLN A N 1
ATOM 1321 C CA . GLN A 1 173 ? -7.254 -11.069 13.449 1.00 97.69 173 GLN A CA 1
ATOM 1322 C C . GLN A 1 173 ? -6.963 -9.782 12.666 1.00 97.69 173 GLN A C 1
ATOM 1324 O O . GLN A 1 173 ? -7.835 -9.306 11.935 1.00 97.69 173 GLN A O 1
ATOM 1329 N N . TYR A 1 174 ? -5.739 -9.247 12.759 1.00 98.50 174 TYR A N 1
ATOM 1330 C CA . TYR A 1 174 ? -5.334 -8.085 11.965 1.00 98.50 174 TYR A CA 1
ATOM 1331 C C . TYR A 1 174 ? -5.374 -8.380 10.457 1.00 98.50 174 TYR A C 1
ATOM 1333 O O . TYR A 1 174 ? -5.935 -7.603 9.684 1.00 98.50 174 TYR A O 1
ATOM 1341 N N . LEU A 1 175 ? -4.839 -9.527 10.030 1.00 98.62 175 LEU A N 1
ATOM 1342 C CA . LEU A 1 175 ? -4.837 -9.951 8.628 1.00 98.62 175 LEU A CA 1
ATOM 1343 C C . LEU A 1 175 ? -6.261 -10.146 8.096 1.00 98.62 175 LEU A C 1
ATOM 1345 O O . LEU A 1 175 ? -6.583 -9.658 7.012 1.00 98.62 175 LEU A O 1
ATOM 1349 N N . ALA A 1 176 ? -7.146 -10.771 8.877 1.00 98.44 176 ALA A N 1
ATOM 1350 C CA . ALA A 1 176 ? -8.558 -10.902 8.532 1.00 98.44 176 ALA A CA 1
ATOM 1351 C C . ALA A 1 176 ? -9.246 -9.533 8.386 1.00 98.44 176 ALA A C 1
ATOM 1353 O O . ALA A 1 176 ? -10.019 -9.321 7.447 1.00 98.44 176 ALA A O 1
ATOM 1354 N N . TYR A 1 177 ? -8.950 -8.582 9.276 1.00 98.62 177 TYR A N 1
ATOM 1355 C CA . TYR A 1 177 ? -9.435 -7.206 9.165 1.00 98.62 177 TYR A CA 1
ATOM 1356 C C . TYR A 1 177 ? -8.954 -6.537 7.868 1.00 98.62 177 TYR A C 1
ATOM 1358 O O . TYR A 1 177 ? -9.780 -6.051 7.094 1.00 98.62 177 TYR A O 1
ATOM 1366 N N . VAL A 1 178 ? -7.647 -6.567 7.587 1.00 98.56 178 VAL A N 1
ATOM 1367 C CA . VAL A 1 178 ? -7.057 -5.963 6.381 1.00 98.56 178 VAL A CA 1
ATOM 1368 C C . VAL A 1 178 ? -7.661 -6.563 5.110 1.00 98.56 178 VAL A C 1
ATOM 1370 O O . VAL A 1 178 ? -8.054 -5.824 4.204 1.00 98.56 178 VAL A O 1
ATOM 1373 N N . MET A 1 179 ? -7.810 -7.889 5.054 1.00 98.69 179 MET A N 1
ATOM 1374 C CA . MET A 1 179 ? -8.433 -8.576 3.920 1.00 98.69 179 MET A CA 1
ATOM 1375 C C . MET A 1 179 ? -9.872 -8.109 3.681 1.00 98.69 179 MET A C 1
ATOM 1377 O O . MET A 1 179 ? -10.249 -7.832 2.540 1.00 98.69 179 MET A O 1
ATOM 1381 N N . ASN A 1 180 ? -10.668 -7.972 4.746 1.00 98.69 180 ASN A N 1
ATOM 1382 C CA . ASN A 1 180 ? -12.046 -7.492 4.652 1.00 98.69 180 ASN A CA 1
ATOM 1383 C C . ASN A 1 180 ? -12.127 -6.010 4.263 1.00 98.69 180 ASN A C 1
ATOM 1385 O O . ASN A 1 180 ? -12.992 -5.635 3.469 1.00 98.69 180 ASN A O 1
ATOM 1389 N N . PHE A 1 181 ? -11.229 -5.172 4.783 1.00 98.69 181 PHE A N 1
ATOM 1390 C CA . PHE A 1 181 ? -11.157 -3.753 4.439 1.00 98.69 181 PHE A CA 1
ATOM 1391 C C . PHE A 1 181 ? -10.928 -3.567 2.934 1.00 98.69 181 PHE A C 1
ATOM 1393 O O . PHE A 1 181 ? -11.718 -2.910 2.254 1.00 98.69 181 PHE A O 1
ATOM 1400 N N . TYR A 1 182 ? -9.908 -4.225 2.376 1.00 98.62 182 TYR A N 1
ATOM 1401 C CA . TYR A 1 182 ? -9.593 -4.103 0.950 1.00 98.62 182 TYR A CA 1
ATOM 1402 C C . TYR A 1 182 ? -10.599 -4.817 0.041 1.00 98.62 182 TYR A C 1
ATOM 1404 O O . TYR A 1 182 ? -10.865 -4.335 -1.061 1.00 98.62 182 TYR A O 1
ATOM 1412 N N . ALA A 1 183 ? -11.248 -5.888 0.510 1.00 98.56 183 ALA A N 1
ATOM 1413 C CA . ALA A 1 183 ? -12.376 -6.484 -0.204 1.00 98.56 183 ALA A CA 1
ATOM 1414 C C . ALA A 1 183 ? -13.554 -5.504 -0.358 1.00 98.56 183 ALA A C 1
ATOM 1416 O O . ALA A 1 183 ? -14.192 -5.494 -1.409 1.00 98.56 183 ALA A O 1
ATOM 1417 N N . ARG A 1 184 ? -13.817 -4.651 0.645 1.00 98.62 184 ARG A N 1
ATOM 1418 C CA . ARG A 1 184 ? -14.850 -3.600 0.575 1.00 98.62 184 ARG A CA 1
ATOM 1419 C C . ARG A 1 184 ? -14.424 -2.383 -0.249 1.00 98.62 184 ARG A C 1
ATOM 1421 O O . ARG A 1 184 ? -15.280 -1.741 -0.850 1.00 98.62 184 ARG A O 1
ATOM 1428 N N . LEU A 1 185 ? -13.125 -2.086 -0.336 1.00 98.12 185 LEU A N 1
ATOM 1429 C CA . LEU A 1 185 ? -12.616 -1.035 -1.226 1.00 98.12 185 LEU A CA 1
ATOM 1430 C C . LEU A 1 185 ? -12.640 -1.429 -2.708 1.00 98.12 185 LEU A C 1
ATOM 1432 O O . LEU A 1 185 ? -12.782 -0.561 -3.571 1.00 98.12 185 LEU A O 1
ATOM 1436 N N . ALA A 1 186 ? -12.497 -2.717 -3.028 1.00 98.19 186 ALA A N 1
ATOM 1437 C CA . ALA A 1 186 ? -12.367 -3.171 -4.410 1.00 98.19 186 ALA A CA 1
ATOM 1438 C C . ALA A 1 186 ? -13.541 -2.751 -5.330 1.00 98.19 186 ALA A C 1
ATOM 1440 O O . ALA A 1 186 ? -13.263 -2.243 -6.419 1.00 98.19 186 ALA A O 1
ATOM 1441 N N . PRO A 1 187 ? -14.828 -2.854 -4.930 1.00 98.38 187 PRO A N 1
ATOM 1442 C CA . PRO A 1 187 ? -15.948 -2.366 -5.740 1.00 98.38 187 PRO A CA 1
ATOM 1443 C C . PRO A 1 187 ? -15.930 -0.851 -5.987 1.00 98.38 187 PRO A C 1
ATOM 1445 O O . PRO A 1 187 ? -16.309 -0.407 -7.070 1.00 98.38 187 PRO A O 1
ATOM 1448 N N . ILE A 1 188 ? -15.456 -0.055 -5.019 1.00 97.94 188 ILE A N 1
ATOM 1449 C CA . ILE A 1 188 ? -15.340 1.406 -5.164 1.00 97.94 188 ILE A CA 1
ATOM 1450 C C . ILE A 1 188 ? -14.348 1.731 -6.285 1.00 97.94 188 ILE A C 1
ATOM 1452 O O . ILE A 1 188 ? -14.662 2.523 -7.173 1.00 97.94 188 ILE A O 1
ATOM 1456 N N . ARG A 1 189 ? -13.188 1.060 -6.288 1.00 96.88 189 ARG A N 1
ATOM 1457 C CA . ARG A 1 189 ? -12.172 1.201 -7.345 1.00 96.88 189 ARG A CA 1
ATOM 1458 C C . ARG A 1 189 ? -12.692 0.729 -8.698 1.00 96.88 189 ARG A C 1
ATOM 1460 O O . ARG A 1 189 ? -12.501 1.406 -9.702 1.00 96.88 189 ARG A O 1
ATOM 1467 N N . ALA A 1 190 ? -13.377 -0.414 -8.722 1.00 97.31 190 ALA A N 1
ATOM 1468 C CA . ALA A 1 190 ? -13.918 -0.985 -9.950 1.00 97.31 190 ALA A CA 1
ATOM 1469 C C . ALA A 1 190 ? -14.930 -0.050 -10.634 1.00 97.31 190 ALA A C 1
ATOM 1471 O O . ALA A 1 190 ? -14.921 0.049 -11.857 1.00 97.31 190 ALA A O 1
ATOM 1472 N N . ARG A 1 191 ? -15.755 0.673 -9.862 1.00 97.75 191 ARG A N 1
ATOM 1473 C CA . ARG A 1 191 ? -16.738 1.630 -10.397 1.00 97.75 191 ARG A CA 1
ATOM 1474 C C . ARG A 1 191 ? -16.099 2.834 -11.096 1.00 97.75 191 ARG A C 1
ATOM 1476 O O . ARG A 1 191 ? -16.699 3.357 -12.026 1.00 97.75 191 ARG A O 1
ATOM 1483 N N . LEU A 1 192 ? -14.917 3.273 -10.663 1.00 96.88 192 LEU A N 1
ATOM 1484 C CA . LEU A 1 192 ? -14.189 4.363 -11.323 1.00 96.88 192 LEU A CA 1
ATOM 1485 C C . LEU A 1 192 ? -13.547 3.927 -12.640 1.00 96.88 192 LEU A C 1
ATOM 1487 O O . LEU A 1 192 ? -13.410 4.726 -13.560 1.00 96.88 192 LEU A O 1
ATOM 1491 N N . GLY A 1 193 ? -13.137 2.664 -12.728 1.00 97.19 193 GLY A N 1
ATOM 1492 C CA . GLY A 1 193 ? -12.297 2.196 -13.820 1.00 97.19 193 GLY A CA 1
ATOM 1493 C C . GLY A 1 193 ? -10.841 2.678 -13.696 1.00 97.19 193 GLY A C 1
ATOM 1494 O O . GLY A 1 193 ? -10.500 3.500 -12.841 1.00 97.19 193 GLY A O 1
ATOM 1495 N N . PRO A 1 194 ? -9.942 2.131 -14.531 1.00 95.94 194 PRO A N 1
ATOM 1496 C CA . PRO A 1 194 ? -8.500 2.324 -14.381 1.00 95.94 194 PRO A CA 1
ATOM 1497 C C . PRO A 1 194 ? -8.040 3.763 -14.645 1.00 95.94 194 PRO A C 1
ATOM 1499 O O . PRO A 1 194 ? -7.136 4.240 -13.964 1.00 95.94 194 PRO A O 1
ATOM 1502 N N . GLU A 1 195 ? -8.651 4.460 -15.606 1.00 97.12 195 GLU A N 1
ATOM 1503 C CA . GLU A 1 195 ? -8.261 5.825 -15.981 1.00 97.12 195 GLU A CA 1
ATOM 1504 C C . GLU A 1 195 ? -8.627 6.837 -14.893 1.00 97.12 195 GLU A C 1
ATOM 1506 O O . GLU A 1 195 ? -7.768 7.588 -14.432 1.00 97.12 195 GLU A O 1
ATOM 1511 N N . SER A 1 196 ? -9.872 6.813 -14.408 1.00 98.00 196 SER A N 1
ATOM 1512 C CA . SER A 1 196 ? -10.305 7.701 -13.326 1.00 98.00 196 SER A CA 1
ATOM 1513 C C . SER A 1 196 ? -9.610 7.384 -12.004 1.00 98.00 196 SER A C 1
ATOM 1515 O O . SER A 1 196 ? -9.282 8.303 -11.259 1.00 98.00 196 SER A O 1
ATOM 1517 N N . TRP A 1 197 ? -9.318 6.108 -11.721 1.00 97.75 197 TRP A N 1
ATOM 1518 C CA . TRP A 1 197 ? -8.495 5.750 -10.564 1.00 97.75 197 TRP A CA 1
ATOM 1519 C C . TRP A 1 197 ? -7.082 6.336 -10.668 1.00 97.75 197 TRP A C 1
ATOM 1521 O O . TRP A 1 197 ? -6.579 6.893 -9.698 1.00 97.75 197 TRP A O 1
ATOM 1531 N N . ALA A 1 198 ? -6.454 6.269 -11.845 1.00 97.56 198 ALA A N 1
ATOM 1532 C CA . ALA A 1 198 ? -5.137 6.863 -12.062 1.00 97.56 198 ALA A CA 1
ATOM 1533 C C . ALA A 1 198 ? -5.151 8.392 -11.894 1.00 97.56 198 ALA A C 1
ATOM 1535 O O . ALA A 1 198 ? -4.252 8.934 -11.255 1.00 97.56 198 ALA A O 1
ATOM 1536 N N . ALA A 1 199 ? -6.181 9.072 -12.408 1.00 98.19 199 ALA A N 1
ATOM 1537 C CA . ALA A 1 199 ? -6.345 10.518 -12.249 1.00 98.19 199 ALA A CA 1
ATOM 1538 C C . ALA A 1 199 ? -6.515 10.922 -10.773 1.00 98.19 199 ALA A C 1
ATOM 1540 O O . ALA A 1 199 ? -5.805 11.807 -10.296 1.00 98.19 199 ALA A O 1
ATOM 1541 N N . LEU A 1 200 ? -7.370 10.210 -10.026 1.00 98.31 200 LEU A N 1
ATOM 1542 C CA . LEU A 1 200 ? -7.492 10.376 -8.575 1.00 98.31 200 LEU A CA 1
ATOM 1543 C C . LEU A 1 200 ? -6.138 10.179 -7.879 1.00 98.31 200 LEU A C 1
ATOM 1545 O O . LEU A 1 200 ? -5.760 10.979 -7.022 1.00 98.31 200 LEU A O 1
ATOM 1549 N N . CYS A 1 201 ? -5.397 9.125 -8.239 1.00 98.06 201 CYS A N 1
ATOM 1550 C CA . CYS A 1 201 ? -4.096 8.855 -7.637 1.00 98.06 201 CYS A CA 1
ATOM 1551 C C . CYS A 1 201 ? -3.086 9.976 -7.885 1.00 98.06 201 CYS A C 1
ATOM 1553 O O . CYS A 1 201 ? -2.347 10.321 -6.964 1.00 98.06 201 CYS A O 1
ATOM 1555 N N . ALA A 1 202 ? -3.063 10.557 -9.085 1.00 97.19 202 ALA A N 1
ATOM 1556 C CA . ALA A 1 202 ? -2.172 11.664 -9.412 1.00 97.19 202 ALA A CA 1
ATOM 1557 C C . ALA A 1 202 ? -2.455 12.895 -8.533 1.00 97.19 202 ALA A C 1
ATOM 1559 O O . ALA A 1 202 ? -1.547 13.428 -7.891 1.00 97.19 202 ALA A O 1
ATOM 1560 N N . GLU A 1 203 ? -3.721 13.307 -8.428 1.00 97.44 203 GLU A N 1
ATOM 1561 C CA . GLU A 1 203 ? -4.115 14.474 -7.628 1.00 97.44 203 GLU A CA 1
ATOM 1562 C C . GLU A 1 203 ? -3.894 14.262 -6.126 1.00 97.44 203 GLU A C 1
ATOM 1564 O O . GLU A 1 203 ? -3.389 15.148 -5.427 1.00 97.44 203 GLU A O 1
ATOM 1569 N N . TRP A 1 204 ? -4.219 13.070 -5.626 1.00 97.44 204 TRP A N 1
ATOM 1570 C CA . TRP A 1 204 ? -4.028 12.720 -4.222 1.00 97.44 204 TRP A CA 1
ATOM 1571 C C . TRP A 1 204 ? -2.544 12.631 -3.876 1.00 97.44 204 TRP A C 1
ATOM 1573 O O . TRP A 1 204 ? -2.101 13.262 -2.916 1.00 97.44 204 TRP A O 1
ATOM 1583 N N . SER A 1 205 ? -1.748 11.937 -4.693 1.00 95.62 205 SER A N 1
ATOM 1584 C CA . SER A 1 205 ? -0.293 11.871 -4.534 1.00 95.62 205 SER A CA 1
ATOM 1585 C C . SER A 1 205 ? 0.332 13.267 -4.520 1.00 95.62 205 SER A C 1
ATOM 1587 O O . SER A 1 205 ? 1.161 13.555 -3.658 1.00 95.62 205 SER A O 1
ATOM 1589 N N . ALA A 1 206 ? -0.114 14.182 -5.387 1.00 94.19 206 ALA A N 1
ATOM 1590 C CA . ALA A 1 206 ? 0.355 15.566 -5.368 1.00 94.19 206 ALA A CA 1
ATOM 1591 C C . ALA A 1 206 ? 0.064 16.268 -4.026 1.00 94.19 206 ALA A C 1
ATOM 1593 O O . ALA A 1 206 ? 0.900 17.031 -3.538 1.00 94.19 206 ALA A O 1
ATOM 1594 N N . GLY A 1 207 ? -1.092 16.002 -3.407 1.00 93.19 207 GLY A N 1
ATOM 1595 C CA . GLY A 1 207 ? -1.395 16.423 -2.035 1.00 93.19 207 GLY A CA 1
ATOM 1596 C C . GLY A 1 207 ? -0.417 15.840 -1.013 1.00 93.19 207 GLY A C 1
ATOM 1597 O O . GLY A 1 207 ? 0.187 16.590 -0.242 1.00 93.19 207 GLY A O 1
ATOM 1598 N N . LEU A 1 208 ? -0.184 14.526 -1.065 1.00 92.69 208 LEU A N 1
ATOM 1599 C CA . LEU A 1 208 ? 0.710 13.823 -0.136 1.00 92.69 208 LEU A CA 1
ATOM 1600 C C . LEU A 1 208 ? 2.151 14.332 -0.217 1.00 92.69 208 LEU A C 1
ATOM 1602 O O . LEU A 1 208 ? 2.802 14.498 0.810 1.00 92.69 208 LEU A O 1
ATOM 1606 N N . GLN A 1 209 ? 2.637 14.661 -1.416 1.00 89.06 209 GLN A N 1
ATOM 1607 C CA . GLN A 1 209 ? 3.966 15.253 -1.621 1.00 89.06 209 GLN A CA 1
ATOM 1608 C C . GLN A 1 209 ? 4.113 16.637 -0.962 1.00 89.06 209 GLN A C 1
ATOM 1610 O O . GLN A 1 209 ? 5.22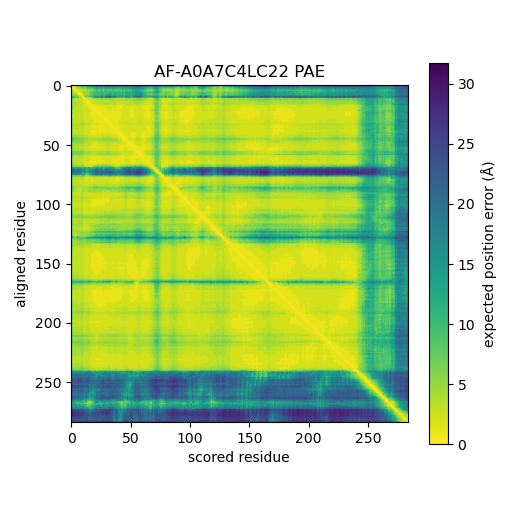7 17.065 -0.666 1.00 89.06 209 GLN A O 1
ATOM 1615 N N . ARG A 1 210 ? 2.999 17.327 -0.682 1.00 90.31 210 ARG A N 1
ATOM 1616 C CA . ARG A 1 210 ? 2.957 18.572 0.104 1.00 90.31 210 ARG A CA 1
ATOM 1617 C C . ARG A 1 210 ? 2.728 18.331 1.602 1.00 90.31 210 ARG A C 1
ATOM 1619 O O . ARG A 1 210 ? 2.534 19.288 2.344 1.00 90.31 210 ARG A O 1
ATOM 1626 N N . GLY A 1 211 ? 2.736 17.074 2.049 1.00 89.25 211 GLY A N 1
ATOM 1627 C CA . GLY A 1 211 ? 2.441 16.683 3.430 1.00 89.25 211 GLY A CA 1
ATOM 1628 C C . GLY A 1 211 ? 0.949 16.695 3.764 1.00 89.25 211 GLY A C 1
ATOM 1629 O O . GLY A 1 211 ? 0.585 16.770 4.937 1.00 89.25 211 GLY A O 1
ATOM 1630 N N . VAL A 1 212 ? 0.080 16.651 2.749 1.00 91.38 212 VAL A N 1
ATOM 1631 C CA . VAL A 1 212 ? -1.363 16.823 2.906 1.00 91.38 212 VAL A CA 1
ATOM 1632 C C . VAL A 1 212 ? -2.114 15.549 2.527 1.00 91.38 212 VAL A C 1
ATOM 1634 O O . VAL A 1 212 ? -2.081 15.126 1.375 1.00 91.38 212 VAL A O 1
ATOM 1637 N N . SER A 1 213 ? -2.841 14.970 3.484 1.00 93.88 213 SER A N 1
ATOM 1638 C CA . SER A 1 213 ? -3.759 13.850 3.243 1.00 93.88 213 SER A CA 1
ATOM 1639 C C . SER A 1 213 ? -5.220 14.335 3.236 1.00 93.88 213 SER A C 1
ATOM 1641 O O . SER A 1 213 ? -5.599 15.096 4.138 1.00 93.88 213 SER A O 1
ATOM 1643 N N . PRO A 1 214 ? -6.066 13.861 2.293 1.00 94.19 214 PRO A N 1
ATOM 1644 C CA . PRO A 1 214 ? -7.502 14.165 2.252 1.00 94.19 214 PRO A CA 1
ATOM 1645 C C . PRO A 1 214 ? -8.276 13.611 3.453 1.00 94.19 214 PRO A C 1
ATOM 1647 O O . PRO A 1 214 ? -9.464 13.889 3.627 1.00 94.19 214 PRO A O 1
ATOM 1650 N N . TRP A 1 215 ? -7.632 12.806 4.298 1.00 93.44 215 TRP A N 1
ATOM 1651 C CA . TRP A 1 215 ? -8.237 12.337 5.537 1.00 93.44 215 TRP A CA 1
ATOM 1652 C C . TRP A 1 215 ? -8.269 13.397 6.627 1.00 93.44 215 TRP A C 1
ATOM 1654 O O . TRP A 1 215 ? -9.145 13.324 7.491 1.00 93.44 215 TRP A O 1
ATOM 1664 N N . VAL A 1 216 ? -7.338 14.354 6.574 1.00 89.69 216 VAL A N 1
ATOM 1665 C CA . VAL A 1 216 ? -7.082 15.329 7.642 1.00 89.69 216 VAL A CA 1
ATOM 1666 C C . VAL A 1 216 ? -7.577 16.717 7.271 1.00 89.69 216 VAL A C 1
ATOM 1668 O O . VAL A 1 216 ? -8.158 17.402 8.109 1.00 89.69 216 VAL A O 1
ATOM 1671 N N . VAL A 1 217 ? -7.336 17.140 6.033 1.00 91.25 217 VAL A N 1
ATOM 1672 C CA . VAL A 1 217 ? -7.700 18.478 5.563 1.00 91.25 217 VAL A CA 1
ATOM 1673 C C . VAL A 1 217 ? -8.403 18.397 4.220 1.00 91.25 217 VAL A C 1
ATOM 1675 O O . VAL A 1 217 ? -8.222 17.440 3.466 1.00 91.25 217 VAL A O 1
ATOM 1678 N N . ASP A 1 218 ? -9.181 19.431 3.920 1.00 92.56 218 ASP A N 1
ATOM 1679 C CA . ASP A 1 218 ? -9.772 19.591 2.601 1.00 92.56 218 ASP A CA 1
ATOM 1680 C C . ASP A 1 218 ? -8.679 19.876 1.560 1.00 92.56 218 ASP A C 1
ATOM 1682 O O . ASP A 1 218 ? -7.797 20.717 1.761 1.00 92.56 218 ASP A O 1
ATOM 1686 N N . VAL A 1 219 ? -8.727 19.150 0.447 1.00 93.88 219 VAL A N 1
ATOM 1687 C CA . VAL A 1 219 ? -7.788 19.284 -0.666 1.00 93.88 219 VAL A CA 1
ATOM 1688 C C . VAL A 1 219 ? -8.613 19.700 -1.877 1.00 93.88 219 VAL A C 1
ATOM 1690 O O . VAL A 1 219 ? -9.206 18.829 -2.508 1.00 93.88 219 VAL A O 1
ATOM 1693 N N . PRO A 1 220 ? -8.642 20.995 -2.252 1.00 95.69 220 PRO A N 1
ATOM 1694 C CA . PRO A 1 220 ? -9.540 21.488 -3.299 1.00 95.69 220 PRO A CA 1
ATOM 1695 C C . PRO A 1 220 ? -9.414 20.752 -4.637 1.00 95.69 220 PRO A C 1
ATOM 1697 O O . PRO A 1 220 ? -10.409 20.552 -5.327 1.00 95.69 220 PRO A O 1
ATOM 1700 N N . ALA A 1 221 ? -8.203 20.300 -4.981 1.00 96.25 221 ALA A N 1
ATOM 1701 C CA . ALA A 1 221 ? -7.967 19.493 -6.177 1.00 96.25 221 ALA A CA 1
ATOM 1702 C C . ALA A 1 221 ? -8.789 18.194 -6.178 1.00 96.25 221 ALA A C 1
ATOM 1704 O O . ALA A 1 221 ? -9.232 17.773 -7.231 1.00 96.25 221 ALA A O 1
ATOM 1705 N N . LEU A 1 222 ? -9.063 17.614 -5.005 1.00 97.62 222 LEU A N 1
ATOM 1706 C CA . LEU A 1 222 ? -9.815 16.372 -4.859 1.00 97.62 222 LEU A CA 1
ATOM 1707 C C . LEU A 1 222 ? -11.340 16.555 -4.791 1.00 97.62 222 LEU A C 1
ATOM 1709 O O . LEU A 1 222 ? -12.060 15.566 -4.641 1.00 97.62 222 LEU A O 1
ATOM 1713 N N . ALA A 1 223 ? -11.857 17.779 -4.939 1.00 97.75 223 ALA A N 1
ATOM 1714 C CA . ALA A 1 223 ? -13.297 18.041 -4.956 1.00 97.75 223 ALA A CA 1
ATOM 1715 C C . ALA A 1 223 ? -14.076 17.201 -5.998 1.00 97.75 223 ALA A C 1
ATOM 1717 O O . ALA A 1 223 ? -15.142 16.686 -5.645 1.00 97.75 223 ALA A O 1
ATOM 1718 N N . PRO A 1 224 ? -13.570 16.959 -7.231 1.00 98.25 224 PRO A N 1
ATOM 1719 C CA . PRO A 1 224 ? -14.229 16.069 -8.194 1.00 98.25 224 PRO A CA 1
ATOM 1720 C C . PRO A 1 224 ? -14.386 14.624 -7.697 1.00 98.25 224 PRO A C 1
ATOM 1722 O O . PRO A 1 224 ? -15.264 13.899 -8.162 1.00 98.25 224 PRO A O 1
ATOM 1725 N N . TRP A 1 225 ? -13.566 14.206 -6.729 1.00 98.06 225 TRP A N 1
ATOM 1726 C CA . TRP A 1 225 ? -13.552 12.855 -6.169 1.00 98.06 225 TRP A CA 1
ATOM 1727 C C . TRP A 1 225 ? -14.224 12.751 -4.800 1.00 98.06 225 TRP A C 1
ATOM 1729 O O . TRP A 1 225 ? -14.140 11.696 -4.167 1.00 98.06 225 TRP A O 1
ATOM 1739 N N . ALA A 1 226 ? -14.909 13.801 -4.336 1.00 97.31 226 ALA A N 1
ATOM 1740 C CA . ALA A 1 226 ? -15.505 13.842 -3.001 1.00 97.31 226 ALA A CA 1
ATOM 1741 C C . ALA A 1 226 ? -16.381 12.611 -2.708 1.00 97.31 226 ALA A C 1
ATOM 1743 O O . ALA A 1 226 ? -16.226 11.994 -1.659 1.00 97.31 226 ALA A O 1
ATOM 1744 N N . GLY A 1 227 ? -17.215 12.179 -3.662 1.00 97.88 227 GLY A N 1
ATOM 1745 C CA . GLY A 1 227 ? -18.048 10.980 -3.499 1.00 97.88 227 GLY A CA 1
ATOM 1746 C C . GLY A 1 227 ? -17.238 9.696 -3.276 1.00 97.88 227 GLY A C 1
ATOM 1747 O O . GLY A 1 227 ? -17.575 8.892 -2.413 1.00 97.88 227 GLY A O 1
ATOM 1748 N N . VAL A 1 228 ? -16.120 9.527 -3.987 1.00 98.19 228 VAL A N 1
ATOM 1749 C CA . VAL A 1 228 ? -15.220 8.372 -3.813 1.00 98.19 228 VAL A CA 1
ATOM 1750 C C . VAL A 1 228 ? -14.560 8.408 -2.439 1.00 98.19 228 VAL A C 1
ATOM 1752 O O . VAL A 1 228 ? -14.487 7.382 -1.766 1.00 98.19 228 VAL A O 1
ATOM 1755 N N . LEU A 1 229 ? -14.086 9.581 -2.015 1.00 98.00 229 LEU A N 1
ATOM 1756 C CA . LEU A 1 229 ? -13.465 9.764 -0.704 1.00 98.00 229 LEU A CA 1
ATOM 1757 C C . LEU A 1 229 ? -14.466 9.508 0.430 1.00 98.00 229 LEU A C 1
ATOM 1759 O O . LEU A 1 229 ? -14.110 8.866 1.420 1.00 98.00 229 LEU A O 1
ATOM 1763 N N . THR A 1 230 ? -15.718 9.946 0.270 1.00 97.69 230 THR A N 1
ATOM 1764 C CA . THR A 1 230 ? -16.822 9.627 1.183 1.00 97.69 230 THR A CA 1
ATOM 1765 C C . THR A 1 230 ? -17.055 8.122 1.261 1.00 97.69 230 THR A C 1
ATOM 1767 O O . THR A 1 230 ? -17.129 7.585 2.363 1.00 97.69 230 THR A O 1
ATOM 1770 N N . ASP A 1 231 ? -17.097 7.420 0.129 1.00 98.25 231 ASP A N 1
ATOM 1771 C CA . ASP A 1 231 ? -17.318 5.971 0.119 1.00 98.25 231 ASP A CA 1
ATOM 1772 C C . ASP A 1 231 ? -16.152 5.198 0.760 1.00 98.25 231 ASP A 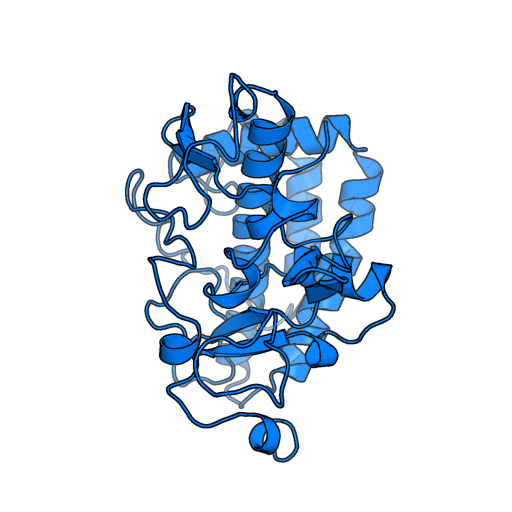C 1
ATOM 1774 O O . ASP A 1 231 ? -16.371 4.255 1.521 1.00 98.25 231 ASP A O 1
ATOM 1778 N N . ILE A 1 232 ? -14.903 5.614 0.516 1.00 98.00 232 ILE A N 1
ATOM 1779 C CA . ILE A 1 232 ? -13.721 5.033 1.178 1.00 98.00 232 ILE A CA 1
ATOM 1780 C C . ILE A 1 232 ? -13.794 5.251 2.694 1.00 98.00 232 ILE A C 1
ATOM 1782 O O . ILE A 1 232 ? -13.543 4.325 3.472 1.00 98.00 232 ILE A O 1
ATOM 1786 N N . ARG A 1 233 ? -14.165 6.461 3.127 1.00 96.81 233 ARG A N 1
ATOM 1787 C CA . ARG A 1 233 ? -14.339 6.790 4.544 1.00 96.81 233 ARG A CA 1
ATOM 1788 C C . ARG A 1 233 ? -15.446 5.947 5.178 1.00 96.81 233 ARG A C 1
ATOM 1790 O O . ARG A 1 233 ? -15.223 5.387 6.248 1.00 96.81 233 ARG A O 1
ATOM 1797 N N . ALA A 1 234 ? -16.569 5.766 4.487 1.00 97.19 234 ALA A N 1
ATOM 1798 C CA . ALA A 1 234 ? -17.663 4.912 4.940 1.00 97.19 234 ALA A CA 1
ATOM 1799 C C . ALA A 1 234 ? -17.220 3.448 5.113 1.00 97.19 234 ALA A C 1
ATOM 1801 O O . ALA A 1 234 ? -17.601 2.797 6.087 1.00 97.19 234 ALA A O 1
ATOM 1802 N N . VAL A 1 235 ? -16.356 2.929 4.227 1.00 97.75 235 VAL A N 1
ATOM 1803 C CA . VAL A 1 235 ? -15.742 1.605 4.425 1.00 97.75 235 VAL A CA 1
ATOM 1804 C C . VAL A 1 235 ? -14.942 1.574 5.722 1.00 97.75 235 VAL A C 1
ATOM 1806 O O . VAL A 1 235 ? -15.166 0.674 6.527 1.00 97.75 235 VAL A O 1
ATOM 1809 N N . ALA A 1 236 ? -14.065 2.549 5.967 1.00 96.25 236 ALA A N 1
ATOM 1810 C CA . ALA A 1 236 ? -13.269 2.598 7.194 1.00 96.25 236 ALA A CA 1
ATOM 1811 C C . ALA A 1 236 ? -14.127 2.722 8.465 1.00 96.25 236 ALA A C 1
ATOM 1813 O O . ALA A 1 236 ? -13.862 2.044 9.457 1.00 96.25 236 ALA A O 1
ATOM 1814 N N . GLU A 1 237 ? -15.175 3.543 8.428 1.00 95.19 237 GLU A N 1
ATOM 1815 C CA . GLU A 1 237 ? -16.105 3.765 9.542 1.00 95.19 237 GLU A CA 1
ATOM 1816 C C . GLU A 1 237 ? -17.007 2.559 9.825 1.00 95.19 237 GLU A C 1
ATOM 1818 O O . GLU A 1 237 ? -17.435 2.367 10.962 1.00 95.19 237 GLU A O 1
ATOM 1823 N N . SER A 1 238 ? -17.236 1.698 8.830 1.00 96.44 238 SER A N 1
ATOM 1824 C CA . SER A 1 238 ? -17.999 0.457 9.009 1.00 96.44 238 SER A CA 1
ATOM 1825 C C . SER A 1 238 ? -17.286 -0.601 9.864 1.00 96.44 238 SER A C 1
ATOM 1827 O O . SER A 1 238 ? -17.911 -1.589 10.257 1.00 96.44 238 SER A O 1
ATOM 1829 N N . PHE A 1 239 ? -15.990 -0.425 10.148 1.00 96.00 239 PHE A N 1
ATOM 1830 C CA . PHE A 1 239 ? -15.223 -1.295 11.038 1.00 96.00 239 PHE A CA 1
ATOM 1831 C C . PHE A 1 239 ? -15.108 -0.679 12.434 1.00 96.00 239 PHE A C 1
ATOM 1833 O O . PHE A 1 239 ? -14.669 0.462 12.596 1.00 96.00 239 PHE A O 1
ATOM 1840 N N . PHE A 1 240 ? -15.456 -1.482 13.443 1.00 93.50 240 PHE A N 1
ATOM 1841 C CA . PHE A 1 240 ? -15.395 -1.117 14.864 1.00 93.50 240 PHE A CA 1
ATOM 1842 C C . PHE A 1 240 ? -16.161 0.187 15.175 1.00 93.50 240 PHE A C 1
ATOM 1844 O O . PHE A 1 240 ? -15.576 1.150 15.677 1.00 93.50 240 PHE A O 1
ATOM 1851 N N . PRO A 1 241 ? -17.469 0.261 14.851 1.00 85.94 241 PRO A N 1
ATOM 1852 C CA . PRO A 1 241 ? -18.234 1.508 14.928 1.00 85.94 241 PRO A CA 1
ATOM 1853 C C . PRO A 1 241 ? -18.337 2.079 16.351 1.00 85.94 241 PRO A C 1
ATOM 1855 O O . PRO A 1 241 ? -18.455 3.290 16.504 1.00 85.94 241 PRO A O 1
ATOM 1858 N N . SER A 1 242 ? -18.259 1.238 17.387 1.00 79.19 242 SER A N 1
ATOM 1859 C CA . SER A 1 242 ? -18.301 1.654 18.796 1.00 79.19 242 SER A CA 1
ATOM 1860 C C . SER A 1 242 ? -16.977 2.205 19.333 1.00 79.19 242 SER A C 1
ATOM 1862 O O . SER A 1 242 ? -16.976 2.860 20.371 1.00 79.19 242 SER A O 1
ATOM 1864 N N . ASP A 1 243 ? -15.858 1.952 18.648 1.00 75.00 243 ASP A N 1
ATOM 1865 C CA . ASP A 1 243 ? -14.525 2.007 19.268 1.00 75.00 243 ASP A CA 1
ATOM 1866 C C . ASP A 1 243 ? -13.655 3.161 18.745 1.00 75.00 243 ASP A C 1
ATOM 1868 O O . ASP A 1 243 ? -12.485 3.282 19.112 1.00 75.00 243 ASP A O 1
ATOM 1872 N N . TYR A 1 244 ? -14.189 4.014 17.868 1.00 67.12 244 TYR A N 1
ATOM 1873 C CA . TYR A 1 244 ? -13.401 5.063 17.227 1.00 67.12 244 TYR A CA 1
ATOM 1874 C C . TYR A 1 244 ? -13.876 6.464 17.561 1.00 67.12 244 TYR A C 1
ATOM 1876 O O . TYR A 1 244 ? -14.919 6.924 17.099 1.00 67.12 244 TYR A O 1
ATOM 1884 N N . SER A 1 245 ? -12.990 7.181 18.238 1.00 63.06 245 SER A N 1
ATOM 1885 C CA . SER A 1 245 ? -12.891 8.627 18.102 1.00 63.06 245 SER A CA 1
ATOM 1886 C C . SER A 1 245 ? -11.915 8.936 16.964 1.00 63.06 245 SER A C 1
ATOM 1888 O O . SER A 1 245 ? -10.861 8.289 16.900 1.00 63.06 245 SER A O 1
ATOM 1890 N N . PRO A 1 246 ? -12.216 9.905 16.076 1.00 59.06 246 PRO A N 1
ATOM 1891 C CA . PRO A 1 246 ? -11.257 10.350 15.077 1.00 59.06 246 PRO A CA 1
ATOM 1892 C C . PRO A 1 246 ? -9.933 10.675 15.769 1.00 59.06 246 PRO A C 1
ATOM 1894 O O . PRO A 1 246 ? -9.940 11.435 16.741 1.00 59.06 246 PRO A O 1
ATOM 1897 N N . PRO A 1 247 ? -8.804 10.088 15.335 1.00 52.59 247 PRO A N 1
ATOM 1898 C CA . PRO A 1 247 ? -7.525 10.489 15.868 1.00 52.59 247 PRO A CA 1
ATOM 1899 C C . PRO A 1 247 ? -7.360 11.977 15.571 1.00 52.59 247 PRO A C 1
ATOM 1901 O O . PRO A 1 247 ? -7.635 12.438 14.461 1.00 52.59 247 PRO A O 1
ATOM 1904 N N . THR A 1 248 ? -6.849 12.726 16.541 1.00 50.38 248 THR A N 1
ATOM 1905 C CA . THR A 1 248 ? -6.040 13.897 16.226 1.00 50.38 248 THR A CA 1
ATOM 1906 C C . THR A 1 248 ? -4.836 13.356 15.466 1.00 50.38 248 THR A C 1
ATOM 1908 O O . THR A 1 248 ? -3.897 12.834 16.062 1.00 50.38 248 THR A O 1
ATOM 1911 N N . VAL A 1 249 ? -4.939 13.314 14.135 1.00 45.50 249 VAL A N 1
ATOM 1912 C CA . VAL A 1 249 ? -3.916 12.713 13.280 1.00 45.50 249 VAL A CA 1
ATOM 1913 C C . VAL A 1 249 ? -2.594 13.402 13.619 1.00 45.50 249 VAL A C 1
ATOM 1915 O O . VAL A 1 249 ? -2.516 14.624 13.468 1.00 45.50 249 VAL A O 1
ATOM 1918 N N . PRO A 1 250 ? -1.574 12.681 14.131 1.00 42.41 250 PRO A N 1
ATOM 1919 C CA . PRO A 1 250 ? -0.257 13.279 14.245 1.00 42.41 250 PRO A CA 1
ATOM 1920 C C . PRO A 1 250 ? 0.122 13.741 12.837 1.00 42.41 250 PRO A C 1
ATOM 1922 O O . PRO A 1 250 ? -0.149 13.004 11.882 1.00 42.41 250 PRO A O 1
ATOM 1925 N N . PRO A 1 251 ? 0.654 14.966 12.684 1.00 41.12 251 PRO A N 1
ATOM 1926 C CA . PRO A 1 251 ? 0.938 15.521 11.372 1.00 41.12 251 PRO A CA 1
ATOM 1927 C C . PRO A 1 251 ? 1.715 14.493 10.556 1.00 41.12 251 PRO A C 1
ATOM 1929 O O . PRO A 1 251 ? 2.585 13.796 11.091 1.00 41.12 251 PRO A O 1
ATOM 1932 N N . SER A 1 252 ? 1.388 14.398 9.265 1.00 43.84 252 SER A N 1
ATOM 1933 C CA . SER A 1 252 ? 2.272 13.712 8.327 1.00 43.84 252 SER A CA 1
ATOM 1934 C C . SER A 1 252 ? 3.698 14.199 8.595 1.00 43.84 252 SER A C 1
ATOM 1936 O O . SER A 1 252 ? 3.869 15.387 8.904 1.00 43.84 252 SER A O 1
ATOM 1938 N N . PRO A 1 253 ? 4.716 13.321 8.530 1.00 43.03 253 PRO A N 1
ATOM 1939 C CA . PRO A 1 253 ? 6.093 13.780 8.631 1.00 43.03 253 PRO A CA 1
ATOM 1940 C C . PRO A 1 253 ? 6.270 14.984 7.686 1.00 43.03 253 PRO A C 1
ATOM 1942 O O . PRO A 1 253 ? 5.664 14.993 6.608 1.00 43.03 253 PRO A O 1
ATOM 1945 N N . PRO A 1 254 ? 6.980 16.043 8.122 1.00 37.94 254 PRO A N 1
ATOM 1946 C CA . PRO A 1 254 ? 7.006 17.322 7.419 1.00 37.94 254 PRO A CA 1
ATOM 1947 C C . PRO A 1 254 ? 7.367 17.121 5.949 1.00 37.94 254 PRO A C 1
ATOM 1949 O O . PRO A 1 254 ? 8.129 16.214 5.622 1.00 37.94 254 PRO A O 1
ATOM 1952 N N . ALA A 1 255 ? 6.847 17.972 5.063 1.00 37.94 255 ALA A N 1
ATOM 1953 C CA . ALA A 1 255 ? 7.231 17.964 3.655 1.00 37.94 255 ALA A CA 1
ATOM 1954 C C . ALA A 1 255 ? 8.771 18.013 3.542 1.00 37.94 255 ALA A C 1
ATOM 1956 O O . ALA A 1 255 ? 9.389 19.016 3.894 1.00 37.94 255 ALA A O 1
ATOM 1957 N N . GLY A 1 256 ? 9.388 16.905 3.117 1.00 37.00 256 GLY A N 1
ATOM 1958 C CA . GLY A 1 256 ? 10.846 16.744 3.037 1.00 37.00 256 GLY A CA 1
ATOM 1959 C C . GLY A 1 256 ? 11.468 15.762 4.037 1.00 37.00 256 GLY A C 1
ATOM 1960 O O . GLY A 1 256 ? 12.582 15.307 3.793 1.00 37.00 256 GLY A O 1
ATOM 1961 N N . ALA A 1 257 ? 10.768 15.364 5.104 1.00 40.69 257 ALA A N 1
ATOM 1962 C CA . ALA A 1 257 ? 11.117 14.135 5.807 1.00 40.69 257 ALA A CA 1
ATOM 1963 C C . ALA A 1 257 ? 10.848 12.982 4.843 1.00 40.69 257 ALA A C 1
ATOM 1965 O O . ALA A 1 257 ? 9.744 12.882 4.296 1.00 40.69 257 ALA A O 1
ATOM 1966 N N . GLU A 1 258 ? 11.866 12.156 4.579 1.00 44.09 258 GLU A N 1
ATOM 1967 C CA . GLU A 1 258 ? 11.685 10.993 3.721 1.00 44.09 258 GLU A CA 1
ATOM 1968 C C . GLU A 1 258 ? 10.458 10.236 4.240 1.00 44.09 258 GLU A C 1
ATOM 1970 O O . GLU A 1 258 ? 10.401 9.965 5.444 1.00 44.09 258 GLU A O 1
ATOM 1975 N N . PRO A 1 259 ? 9.434 9.954 3.410 1.00 45.19 259 PRO A N 1
ATOM 1976 C CA . PRO A 1 259 ? 8.353 9.078 3.823 1.00 45.19 259 PRO A CA 1
ATOM 1977 C C . PRO A 1 259 ? 9.017 7.742 4.085 1.00 45.19 259 PRO A C 1
ATOM 1979 O O . PRO A 1 259 ? 9.215 7.014 3.118 1.00 45.19 259 PRO A O 1
ATOM 1982 N N . GLY A 1 260 ? 9.440 7.515 5.342 1.00 44.34 260 GLY A N 1
ATOM 1983 C CA . GLY A 1 260 ? 10.483 6.567 5.717 1.00 44.34 260 GLY A CA 1
ATOM 1984 C C . GLY A 1 260 ? 10.347 5.360 4.831 1.00 44.34 260 GLY A C 1
ATOM 1985 O O . GLY A 1 260 ? 9.363 4.610 4.950 1.00 44.34 260 GLY A O 1
ATOM 1986 N N . TRP A 1 261 ? 11.212 5.291 3.814 1.00 46.78 261 TRP A N 1
ATOM 1987 C CA . TRP A 1 261 ? 11.109 4.203 2.869 1.00 46.78 261 TRP A CA 1
ATOM 1988 C C . TRP A 1 261 ? 11.261 2.975 3.755 1.00 46.78 261 TRP A C 1
ATOM 1990 O O . TRP A 1 261 ? 12.187 2.941 4.567 1.00 46.78 261 TRP A O 1
ATOM 2000 N N . PRO A 1 262 ? 10.367 1.977 3.675 1.00 44.88 262 PRO A N 1
ATOM 2001 C CA . PRO A 1 262 ? 10.432 0.825 4.575 1.00 44.88 262 PRO A CA 1
ATOM 2002 C C . PRO A 1 262 ? 11.762 0.046 4.487 1.00 44.88 262 PRO A C 1
ATOM 2004 O O . PRO A 1 262 ? 11.955 -0.949 5.181 1.00 44.88 262 PRO A O 1
ATOM 2007 N N . HIS A 1 263 ? 12.677 0.486 3.621 1.00 48.50 263 HIS A N 1
ATOM 2008 C CA . HIS A 1 263 ? 14.000 -0.044 3.372 1.00 48.50 263 HIS A CA 1
ATOM 2009 C C . HIS A 1 263 ? 15.039 1.087 3.384 1.00 48.50 263 HIS A C 1
ATOM 2011 O O . HIS A 1 263 ? 15.775 1.200 2.416 1.00 48.50 263 HIS A O 1
ATOM 2017 N N . GLU A 1 264 ? 15.148 1.936 4.411 1.00 44.28 264 GLU A N 1
ATOM 2018 C CA . GLU A 1 264 ? 16.460 2.565 4.672 1.00 44.28 264 GLU A CA 1
ATOM 2019 C C . GLU A 1 264 ? 17.485 1.431 4.851 1.00 44.28 264 GLU A C 1
ATOM 2021 O O . GLU A 1 264 ? 17.675 0.945 5.957 1.00 44.28 264 GLU A O 1
ATOM 2026 N N . GLY A 1 265 ? 18.024 0.894 3.751 1.00 46.94 265 GLY A N 1
ATOM 2027 C CA . GLY A 1 265 ? 19.090 -0.100 3.660 1.00 46.94 265 GLY A CA 1
ATOM 2028 C C . GLY A 1 265 ? 18.973 -1.387 4.482 1.00 46.94 265 GLY A C 1
ATOM 2029 O O . GLY A 1 265 ? 19.908 -2.182 4.425 1.00 46.94 265 GLY A O 1
ATOM 2030 N N . ARG A 1 266 ? 17.901 -1.620 5.252 1.00 56.41 266 ARG A N 1
ATOM 2031 C CA . ARG A 1 266 ? 17.937 -2.660 6.281 1.00 56.41 266 ARG A CA 1
ATOM 2032 C C . ARG A 1 266 ? 17.950 -4.042 5.663 1.00 56.41 266 ARG A C 1
ATOM 2034 O O . ARG A 1 266 ? 17.035 -4.441 4.928 1.00 56.41 266 ARG A O 1
ATOM 2041 N N . ARG A 1 267 ? 19.008 -4.781 5.987 1.00 59.44 267 ARG A N 1
ATOM 2042 C CA . ARG A 1 267 ? 19.135 -6.183 5.607 1.00 59.44 267 ARG A CA 1
ATOM 2043 C C . ARG A 1 267 ? 18.075 -6.963 6.367 1.00 59.44 267 ARG A C 1
ATOM 2045 O O . ARG A 1 267 ? 17.827 -6.714 7.541 1.00 59.44 267 ARG A O 1
ATOM 2052 N N . TRP A 1 268 ? 17.452 -7.928 5.698 1.00 56.47 268 TRP A N 1
ATOM 2053 C CA . TRP A 1 268 ? 16.464 -8.831 6.302 1.00 56.47 268 TRP A CA 1
ATOM 2054 C C . TRP A 1 268 ? 16.884 -9.393 7.678 1.00 56.47 268 TRP A C 1
ATOM 2056 O O . TRP A 1 268 ? 16.048 -9.572 8.560 1.00 56.47 268 TRP A O 1
ATOM 2066 N N . GLU A 1 269 ? 18.179 -9.643 7.868 1.00 58.50 269 GLU A N 1
ATOM 2067 C CA . GLU A 1 269 ? 18.768 -10.143 9.115 1.00 58.50 269 GLU A CA 1
ATOM 2068 C C . GLU A 1 269 ? 18.547 -9.192 10.302 1.00 58.50 269 GLU A C 1
ATOM 2070 O O . GLU A 1 269 ? 18.238 -9.648 11.400 1.00 58.50 269 GLU A O 1
ATOM 2075 N N . GLU A 1 270 ? 18.610 -7.879 10.073 1.00 59.12 270 GLU A N 1
ATOM 2076 C CA . GLU A 1 270 ? 18.387 -6.849 11.097 1.00 59.12 270 GLU A CA 1
ATOM 2077 C C . GLU A 1 270 ? 16.911 -6.792 11.516 1.00 59.12 270 GLU A C 1
ATOM 2079 O O . GLU A 1 270 ? 16.603 -6.611 12.693 1.00 59.12 270 GLU A O 1
ATOM 2084 N N . ALA A 1 271 ? 15.993 -7.036 10.574 1.00 55.09 271 ALA A N 1
ATOM 2085 C CA . ALA A 1 271 ? 14.552 -7.053 10.831 1.00 55.09 271 ALA A CA 1
ATOM 2086 C C . ALA A 1 271 ? 14.092 -8.280 11.646 1.00 55.09 271 ALA A C 1
ATOM 2088 O O . ALA A 1 271 ? 13.007 -8.262 12.227 1.00 55.09 271 ALA A O 1
ATOM 2089 N N . ARG A 1 272 ? 14.900 -9.352 11.696 1.00 52.94 272 ARG A N 1
ATOM 2090 C CA . ARG A 1 272 ? 14.569 -10.621 12.369 1.00 52.94 272 ARG A CA 1
ATOM 2091 C C . ARG A 1 272 ? 15.247 -10.798 13.733 1.00 52.94 272 ARG A C 1
ATOM 2093 O O . ARG A 1 272 ? 15.093 -11.853 14.339 1.00 52.94 272 ARG A O 1
ATOM 2100 N N . GLY A 1 273 ? 15.980 -9.799 14.232 1.00 41.81 273 GLY A N 1
ATOM 2101 C CA . GLY A 1 273 ? 16.711 -9.841 15.511 1.00 41.81 273 GLY A CA 1
ATOM 2102 C C . GLY A 1 273 ? 15.855 -10.000 16.782 1.00 41.81 273 GLY A C 1
ATOM 2103 O O . GLY A 1 273 ? 16.373 -9.870 17.885 1.00 41.81 273 GLY A O 1
ATOM 2104 N N . VAL A 1 274 ? 14.561 -10.294 16.648 1.00 39.81 274 VAL A N 1
ATOM 2105 C CA . VAL A 1 274 ? 13.645 -10.659 17.731 1.00 39.81 274 VAL A CA 1
ATOM 2106 C C . VAL A 1 274 ? 13.055 -12.022 17.358 1.00 39.81 274 VAL A C 1
ATOM 2108 O O . VAL A 1 274 ? 12.611 -12.205 16.228 1.00 39.81 274 VAL A O 1
ATOM 2111 N N . GLU A 1 275 ? 13.146 -12.985 18.274 1.00 32.22 275 GLU A N 1
ATOM 2112 C CA . GLU A 1 275 ? 12.851 -14.421 18.134 1.00 32.22 275 GLU A CA 1
ATOM 2113 C C . GLU A 1 275 ? 11.850 -14.831 17.029 1.00 32.22 275 GLU A C 1
ATOM 2115 O O . GLU A 1 275 ? 10.764 -14.279 16.875 1.00 32.22 275 GLU A O 1
ATOM 2120 N N . SER A 1 276 ? 12.210 -15.881 16.279 1.00 32.69 276 SER A N 1
ATOM 2121 C CA . SER A 1 276 ? 11.426 -16.458 15.178 1.00 32.69 276 SER A CA 1
ATOM 2122 C C . SER A 1 276 ? 9.958 -16.765 15.567 1.00 32.69 276 SER A C 1
ATOM 2124 O O . SER A 1 276 ? 9.727 -17.707 16.328 1.00 32.69 276 SER A O 1
ATOM 2126 N N . PRO A 1 277 ? 8.944 -16.104 14.963 1.00 36.88 277 PRO A N 1
ATOM 2127 C CA . PRO A 1 277 ? 7.522 -16.306 15.284 1.00 36.88 277 PRO A CA 1
ATOM 2128 C C . PRO A 1 277 ? 6.916 -17.618 14.775 1.00 36.88 277 PRO A C 1
ATOM 2130 O O . PRO A 1 277 ? 5.736 -17.872 15.008 1.00 36.88 277 PRO A O 1
ATOM 2133 N N . ALA A 1 278 ? 7.694 -18.480 14.112 1.00 33.34 278 ALA A N 1
ATOM 2134 C CA . ALA A 1 278 ? 7.216 -19.790 13.658 1.00 33.34 278 ALA A CA 1
ATOM 2135 C C . ALA A 1 278 ? 6.739 -20.701 14.816 1.00 33.34 278 ALA A C 1
ATOM 2137 O O . ALA A 1 278 ? 6.091 -21.709 14.567 1.00 33.34 278 ALA A O 1
ATOM 2138 N N . LEU A 1 279 ? 7.017 -20.329 16.074 1.00 36.28 279 LEU A N 1
ATOM 2139 C CA . LEU A 1 279 ? 6.439 -20.933 17.283 1.00 36.28 279 LEU A CA 1
ATOM 2140 C C . LEU A 1 279 ? 5.443 -20.021 18.032 1.00 36.28 279 LEU A C 1
ATOM 2142 O O . LEU A 1 279 ? 4.769 -20.491 18.947 1.00 36.28 279 LEU A O 1
ATOM 2146 N N . ALA A 1 280 ? 5.319 -18.745 17.652 1.00 36.28 280 ALA A N 1
ATOM 2147 C CA . ALA A 1 280 ? 4.448 -17.764 18.307 1.00 36.28 280 ALA A CA 1
ATOM 2148 C C . ALA A 1 280 ? 3.037 -17.705 17.699 1.00 36.28 280 ALA A C 1
ATOM 2150 O O . ALA A 1 280 ? 2.082 -17.443 18.419 1.00 36.28 280 ALA A O 1
ATOM 2151 N N . LEU A 1 281 ? 2.871 -18.019 16.408 1.00 39.44 281 LEU A N 1
ATOM 2152 C CA . LEU A 1 281 ? 1.545 -18.042 15.764 1.00 39.44 281 LEU A CA 1
ATOM 2153 C C . LEU A 1 281 ? 0.712 -19.297 16.092 1.00 39.44 281 LEU A C 1
ATOM 2155 O O . LEU A 1 281 ? -0.464 -19.351 15.763 1.00 39.44 281 LEU A O 1
ATOM 2159 N N . SER A 1 282 ? 1.301 -20.295 16.757 1.00 30.55 282 SER A N 1
ATOM 2160 C CA . SER A 1 282 ? 0.603 -21.495 17.246 1.00 30.55 282 SER A CA 1
ATOM 2161 C C . SER A 1 282 ? 0.367 -21.498 18.764 1.00 30.55 282 SER A C 1
ATOM 2163 O O . SER A 1 282 ? -0.068 -22.513 19.306 1.00 30.55 282 SER A O 1
ATOM 2165 N N . ARG A 1 283 ? 0.725 -20.418 19.478 1.00 31.64 283 ARG A N 1
ATOM 2166 C CA . ARG A 1 283 ? 0.615 -20.312 20.950 1.00 31.64 283 ARG A CA 1
ATOM 2167 C C . ARG A 1 283 ? 0.074 -18.958 21.446 1.00 31.64 283 ARG A C 1
ATOM 2169 O O . ARG A 1 283 ? 0.295 -18.609 22.603 1.00 31.64 283 ARG A O 1
ATOM 2176 N N . LEU A 1 284 ? -0.654 -18.240 20.594 1.00 37.50 284 LEU A N 1
ATOM 2177 C CA . LEU A 1 284 ? -1.542 -17.119 20.925 1.00 37.50 284 LEU A CA 1
ATOM 2178 C C . LEU A 1 284 ? -2.867 -17.334 20.189 1.00 37.50 284 LEU A C 1
ATOM 2180 O O . LEU A 1 284 ? -3.894 -16.850 20.703 1.00 37.50 284 LEU A O 1
#